Protein AF-A0A5K1IHF9-F1 (afdb_monomer)

Sequence (278 aa):
MRQLWRLRPGGRRRASHTSAGGPRDGQYAGLDFGHLVDLAAIDRELRGFLLPLTLDVENSAKTRLIERITEKPGEDGYSILSDYLAALNHGDRNRREGELRRLRNDAYLGPFVSRYPIGEMPAWVFLELSSFGAFADFYLFCANRWGDSGMRDEHYMLRRANSLRNAAAHSSAIVNGLGSPLGAPQLRYPASLAAALGEIGMSKRLRRSKMRNPRILQMAVLAYAYSRFVPREKAEGTPERLLALADRSKLHGDWYASNTVITSSHDFIARVFEAWLE

Solvent-accessible surface area (backbone atoms only — not comparable to full-atom values): 15888 Å² total; per-residue (Å²): 122,85,84,81,74,79,80,80,94,77,82,96,77,89,90,64,61,44,38,81,68,70,101,51,48,74,38,68,58,96,63,57,72,64,57,55,55,49,53,53,51,43,34,48,42,49,31,65,48,51,34,57,54,32,51,48,30,51,52,32,48,49,51,54,50,47,53,53,39,70,71,36,89,91,50,82,42,33,61,66,40,52,52,51,55,67,71,41,55,74,68,56,33,51,51,54,53,48,55,53,59,64,32,48,81,36,94,83,52,10,67,56,47,73,73,36,51,83,92,74,30,37,41,68,60,48,53,74,73,38,52,66,69,55,43,36,54,50,48,35,51,51,15,59,78,67,69,37,64,68,47,48,56,47,29,57,40,49,54,37,26,45,53,50,31,49,35,33,75,69,68,49,68,66,63,65,52,67,72,45,53,81,92,58,75,86,59,87,76,54,67,68,59,52,51,54,43,44,74,78,67,46,50,74,68,57,51,61,61,48,47,64,24,51,64,56,35,35,51,51,41,35,33,55,41,32,58,71,43,41,54,76,86,75,47,73,68,46,58,60,44,52,50,52,43,50,53,58,58,51,75,61,37,75,82,43,64,86,41,60,54,47,49,58,46,51,54,51,51,49,56,50,41,53,76,43,62,113

InterPro domains:
  IPR011664 Abortive infection system protein AbiD/AbiF-like [PF07751] (24-176)

Mean predicted aligned error: 7.65 Å

Structure (mmCIF, N/CA/C/O backbone):
data_AF-A0A5K1IHF9-F1
#
_entry.id   AF-A0A5K1IHF9-F1
#
loop_
_atom_site.group_PDB
_atom_site.id
_atom_site.type_symbol
_atom_site.label_atom_id
_atom_site.label_alt_id
_atom_site.label_comp_id
_atom_site.label_asym_id
_atom_site.label_entity_id
_atom_site.label_seq_id
_atom_site.pdbx_PDB_ins_code
_atom_site.Cartn_x
_atom_site.Cartn_y
_atom_site.Cartn_z
_atom_site.occupancy
_atom_site.B_iso_or_equiv
_atom_site.auth_seq_id
_atom_site.auth_comp_id
_atom_site.auth_asym_id
_atom_site.auth_atom_id
_atom_site.pdbx_PDB_model_num
ATOM 1 N N . MET A 1 1 ? 22.350 11.048 -3.473 1.00 26.80 1 MET A N 1
ATOM 2 C CA . MET A 1 1 ? 23.582 10.497 -4.094 1.00 26.80 1 MET A CA 1
ATOM 3 C C . MET A 1 1 ? 24.393 9.556 -3.199 1.00 26.80 1 MET A C 1
ATOM 5 O O . MET A 1 1 ? 24.819 8.539 -3.714 1.00 26.80 1 MET A O 1
ATOM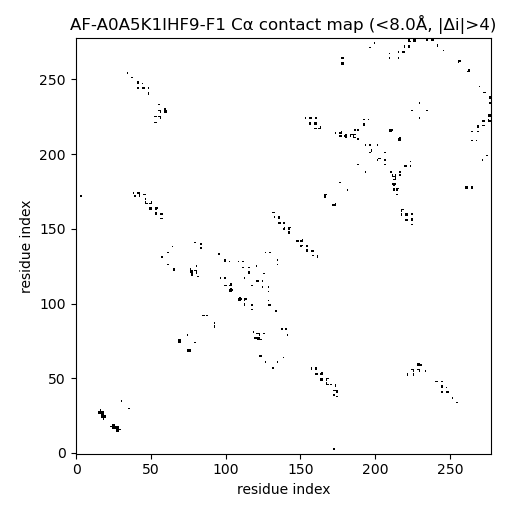 9 N N . ARG A 1 2 ? 24.614 9.806 -1.895 1.00 21.19 2 ARG A N 1
ATOM 10 C CA . ARG A 1 2 ? 25.537 8.984 -1.066 1.00 21.19 2 ARG A CA 1
ATOM 11 C C . ARG A 1 2 ? 25.091 7.543 -0.724 1.00 21.19 2 ARG A C 1
ATOM 13 O O . ARG A 1 2 ? 25.933 6.767 -0.288 1.00 21.19 2 ARG A O 1
ATOM 20 N N . GLN A 1 3 ? 23.829 7.155 -0.936 1.00 24.97 3 GLN A N 1
ATOM 21 C CA . GLN A 1 3 ? 23.355 5.786 -0.646 1.00 24.97 3 GLN A CA 1
ATOM 22 C C . GLN A 1 3 ? 23.517 4.781 -1.803 1.00 24.97 3 GLN A C 1
ATOM 24 O O . GLN A 1 3 ? 23.404 3.583 -1.574 1.00 24.97 3 GLN A O 1
ATOM 29 N N . LEU A 1 4 ? 23.858 5.232 -3.016 1.00 27.33 4 LEU A N 1
ATOM 30 C CA . LEU A 1 4 ? 24.088 4.350 -4.174 1.00 27.33 4 LEU A CA 1
ATOM 31 C C . LEU A 1 4 ? 25.491 3.707 -4.201 1.00 27.33 4 LEU A C 1
ATOM 33 O O . LEU A 1 4 ? 25.747 2.837 -5.023 1.00 27.33 4 LEU A O 1
ATOM 37 N N . TRP A 1 5 ? 26.395 4.087 -3.289 1.00 30.56 5 TRP A N 1
ATOM 38 C CA . TRP A 1 5 ? 27.841 3.842 -3.437 1.00 30.56 5 TRP A CA 1
ATOM 39 C C . TRP A 1 5 ? 28.471 2.918 -2.386 1.00 30.56 5 TRP A C 1
ATOM 41 O O . TRP A 1 5 ? 29.672 2.993 -2.136 1.00 30.56 5 TRP A O 1
ATOM 51 N N . ARG A 1 6 ? 27.701 2.034 -1.742 1.00 23.86 6 ARG A N 1
ATOM 52 C CA . ARG A 1 6 ? 28.264 1.020 -0.828 1.00 23.86 6 ARG A CA 1
ATOM 53 C C . ARG A 1 6 ? 27.868 -0.392 -1.236 1.00 23.86 6 ARG A C 1
ATOM 55 O O . ARG A 1 6 ? 27.057 -1.034 -0.581 1.00 23.86 6 ARG A O 1
ATOM 62 N N . LEU A 1 7 ? 28.512 -0.893 -2.282 1.00 30.20 7 LEU A N 1
ATOM 63 C CA . LEU A 1 7 ? 28.662 -2.329 -2.506 1.00 30.20 7 LEU A CA 1
ATOM 64 C C . LEU A 1 7 ? 30.156 -2.646 -2.375 1.00 30.20 7 LEU A C 1
ATOM 66 O O . LEU A 1 7 ? 30.940 -2.360 -3.275 1.00 30.20 7 LEU A O 1
ATOM 70 N N . ARG A 1 8 ? 30.569 -3.161 -1.208 1.00 25.44 8 ARG A N 1
ATOM 71 C CA . ARG A 1 8 ? 31.907 -3.748 -1.029 1.00 25.44 8 ARG A CA 1
ATOM 72 C C . ARG A 1 8 ? 31.916 -5.151 -1.651 1.00 25.44 8 ARG A C 1
ATOM 74 O O . ARG A 1 8 ? 30.949 -5.886 -1.445 1.00 25.44 8 ARG A O 1
ATOM 81 N N . PRO A 1 9 ? 32.987 -5.552 -2.354 1.00 29.53 9 PRO A N 1
ATOM 82 C CA . PRO A 1 9 ? 33.085 -6.879 -2.937 1.00 29.53 9 PRO A CA 1
ATOM 83 C C . PRO A 1 9 ? 33.448 -7.890 -1.844 1.00 29.53 9 PRO A C 1
ATOM 85 O O . PRO A 1 9 ? 34.502 -7.806 -1.219 1.00 29.53 9 PRO A O 1
ATOM 88 N N . GLY A 1 10 ? 32.563 -8.852 -1.607 1.00 26.64 10 GLY A N 1
ATOM 89 C CA . GLY A 1 10 ? 32.817 -9.989 -0.732 1.00 26.64 10 GLY A CA 1
ATOM 90 C C . GLY A 1 10 ? 32.055 -11.205 -1.237 1.00 26.64 10 GLY A C 1
ATOM 91 O O . GLY A 1 10 ? 30.832 -11.221 -1.201 1.00 26.64 10 GLY A O 1
ATOM 92 N N . GLY A 1 11 ? 32.790 -12.217 -1.699 1.00 26.62 11 GLY A N 1
ATOM 93 C CA . GLY A 1 11 ? 32.250 -13.549 -1.975 1.00 26.62 11 GLY A CA 1
ATOM 94 C C . GLY A 1 11 ? 31.879 -13.808 -3.435 1.00 26.62 11 GLY A C 1
ATOM 95 O O . GLY A 1 11 ? 30.874 -13.338 -3.951 1.00 26.62 11 GLY A O 1
ATOM 96 N N . ARG A 1 12 ? 32.711 -14.621 -4.090 1.00 33.91 12 ARG A N 1
ATOM 97 C CA . ARG A 1 12 ? 32.578 -15.132 -5.462 1.00 33.91 12 ARG A CA 1
ATOM 98 C C . ARG A 1 12 ? 31.172 -15.691 -5.752 1.00 33.91 12 ARG A C 1
ATOM 100 O O . ARG A 1 12 ? 30.822 -16.731 -5.203 1.00 33.91 12 ARG A O 1
ATOM 107 N N . ARG A 1 13 ? 30.450 -15.102 -6.716 1.00 32.28 13 ARG A N 1
ATOM 108 C CA . ARG A 1 13 ? 29.944 -15.749 -7.956 1.00 32.28 13 ARG A CA 1
ATOM 109 C C . ARG A 1 13 ? 29.091 -14.763 -8.778 1.00 32.28 13 ARG A C 1
ATOM 111 O O . ARG A 1 13 ? 28.300 -14.001 -8.242 1.00 32.28 13 ARG A O 1
ATOM 118 N N . ARG A 1 14 ? 29.348 -14.787 -10.091 1.00 39.66 14 ARG A N 1
ATOM 119 C CA . ARG A 1 14 ? 29.014 -13.818 -11.152 1.00 39.66 14 ARG A CA 1
ATOM 120 C C . ARG A 1 14 ? 27.528 -13.432 -11.243 1.00 39.66 14 ARG A C 1
ATOM 122 O O . ARG A 1 14 ? 26.693 -14.287 -11.515 1.00 39.66 14 ARG A O 1
ATOM 129 N N . ALA A 1 15 ? 27.254 -12.129 -11.150 1.00 32.41 15 ALA A N 1
ATOM 130 C CA . ALA A 1 15 ? 26.059 -11.466 -11.692 1.00 32.41 15 ALA A CA 1
ATOM 131 C C . ALA A 1 15 ? 26.376 -10.009 -12.104 1.00 32.41 15 ALA A C 1
ATOM 133 O O . ALA A 1 15 ? 25.635 -9.079 -11.818 1.00 32.41 15 ALA A O 1
ATOM 134 N N . SER A 1 16 ? 27.532 -9.822 -12.729 1.00 41.06 16 SER A N 1
ATOM 135 C CA . SER A 1 16 ? 27.919 -8.695 -13.580 1.00 41.06 16 SER A CA 1
ATOM 136 C C . SER A 1 16 ? 29.265 -9.095 -14.185 1.00 41.06 16 SER A C 1
ATOM 138 O O . SER A 1 16 ? 30.071 -9.751 -13.517 1.00 41.06 16 SER A O 1
ATOM 140 N N . HIS A 1 17 ? 29.503 -8.808 -15.463 1.00 45.34 17 HIS A N 1
ATOM 141 C CA . HIS A 1 17 ? 30.819 -9.026 -16.059 1.00 45.34 17 HIS A CA 1
ATOM 142 C C . HIS A 1 17 ? 31.779 -7.999 -15.452 1.00 45.34 17 HIS A C 1
ATOM 144 O O . HIS A 1 17 ? 31.955 -6.912 -15.981 1.00 45.34 17 HIS A O 1
ATOM 150 N N . THR A 1 18 ? 32.353 -8.289 -14.289 1.00 47.97 18 THR A N 1
ATOM 151 C CA . THR A 1 18 ? 33.532 -7.561 -13.824 1.00 47.97 18 THR A CA 1
ATOM 152 C C . THR A 1 18 ? 34.706 -8.000 -14.687 1.00 47.97 18 THR A C 1
ATOM 154 O O . THR A 1 18 ? 34.880 -9.207 -14.888 1.00 47.97 18 THR A O 1
ATOM 157 N N . SER A 1 19 ? 35.491 -7.057 -15.210 1.00 48.03 19 SER A N 1
ATOM 158 C CA . SER A 1 19 ? 36.737 -7.400 -15.910 1.00 48.03 19 SER A CA 1
ATOM 159 C C . SER A 1 19 ? 37.589 -8.271 -14.982 1.00 48.03 19 SER A C 1
ATOM 161 O O . SER A 1 19 ? 37.686 -7.957 -13.796 1.00 48.03 19 SER A O 1
ATOM 163 N N . ALA A 1 20 ? 38.125 -9.380 -15.498 1.00 40.19 20 ALA A N 1
ATOM 164 C CA . ALA A 1 20 ? 38.961 -10.306 -14.740 1.00 40.19 20 ALA A CA 1
ATOM 165 C C . ALA A 1 20 ? 40.415 -10.171 -15.205 1.00 40.19 20 ALA A C 1
ATOM 167 O O . ALA A 1 20 ? 40.729 -10.519 -16.343 1.00 40.19 20 ALA A O 1
ATOM 168 N N . GLY A 1 21 ? 41.279 -9.687 -14.313 1.00 54.28 21 GLY A N 1
ATOM 169 C CA . GLY A 1 21 ? 42.706 -9.471 -14.556 1.00 54.28 21 GLY A CA 1
ATOM 170 C C . GLY A 1 21 ? 43.048 -8.160 -15.281 1.00 54.28 21 GLY A C 1
ATOM 171 O O . GLY A 1 21 ? 42.288 -7.647 -16.102 1.00 54.28 21 GLY A O 1
ATOM 172 N N . GLY A 1 22 ? 44.229 -7.614 -14.967 1.00 59.59 22 GLY A N 1
ATOM 173 C CA . GLY A 1 22 ? 44.746 -6.351 -15.509 1.00 59.59 22 GLY A CA 1
ATOM 174 C C . GLY A 1 22 ? 44.334 -5.099 -14.709 1.00 59.59 22 GLY A C 1
ATOM 175 O O . GLY A 1 22 ? 43.694 -5.210 -13.666 1.00 59.59 22 GLY A O 1
ATOM 176 N N . PRO A 1 23 ? 44.665 -3.880 -15.183 1.00 53.47 23 PRO A N 1
ATOM 177 C CA . PRO A 1 23 ? 44.447 -2.625 -14.443 1.00 53.47 23 PRO A CA 1
ATOM 178 C C . PRO A 1 23 ? 42.974 -2.285 -14.151 1.00 53.47 23 PRO A C 1
ATOM 180 O O . PRO A 1 23 ? 42.688 -1.345 -13.412 1.00 53.47 23 PRO A O 1
ATOM 183 N N . ARG A 1 24 ? 42.033 -3.008 -14.771 1.00 53.31 24 ARG A N 1
ATOM 184 C CA . ARG A 1 24 ? 40.583 -2.814 -14.628 1.00 53.31 24 ARG A CA 1
ATOM 185 C C . ARG A 1 24 ? 39.893 -3.970 -13.898 1.00 53.31 24 ARG A C 1
ATOM 187 O O . ARG A 1 24 ? 38.667 -4.044 -13.925 1.00 53.31 24 ARG A O 1
ATOM 194 N N . ASP A 1 25 ? 40.656 -4.858 -13.257 1.00 48.50 25 ASP A N 1
ATOM 195 C CA . ASP A 1 25 ? 40.118 -5.979 -12.482 1.00 48.50 25 ASP A CA 1
ATOM 196 C C . ASP A 1 25 ? 39.109 -5.487 -11.427 1.00 48.50 25 ASP A C 1
ATOM 198 O O . ASP A 1 25 ? 39.365 -4.535 -10.689 1.00 48.50 25 ASP A O 1
ATOM 202 N N . GLY A 1 26 ? 37.915 -6.082 -11.407 1.00 56.72 26 GLY A N 1
ATOM 203 C CA . GLY A 1 26 ? 36.824 -5.679 -10.510 1.00 56.72 26 GLY A CA 1
ATOM 204 C C . GLY A 1 26 ? 35.972 -4.480 -10.962 1.00 56.72 26 GLY A C 1
ATOM 205 O O . GLY A 1 26 ? 34.992 -4.162 -10.286 1.00 56.72 26 GLY A O 1
ATOM 206 N N . GLN A 1 27 ? 36.268 -3.839 -12.099 1.00 57.69 27 GLN A N 1
ATOM 207 C CA . GLN A 1 27 ? 35.397 -2.809 -12.688 1.00 57.69 27 GLN A CA 1
ATOM 208 C C . GLN A 1 27 ? 34.242 -3.448 -13.470 1.00 57.69 27 GLN A C 1
ATOM 210 O O . GLN A 1 27 ? 34.442 -4.443 -14.171 1.00 57.69 27 GLN A O 1
ATOM 215 N N . TYR A 1 28 ? 33.040 -2.867 -13.379 1.00 56.91 28 TYR A N 1
ATOM 216 C CA . TYR A 1 28 ? 31.886 -3.275 -14.186 1.00 56.91 28 TYR A CA 1
ATOM 217 C C . TYR A 1 28 ? 32.187 -3.053 -15.678 1.00 56.91 28 TYR A C 1
ATOM 219 O O . TYR A 1 28 ? 32.438 -1.925 -16.095 1.00 56.91 28 TYR A O 1
ATOM 227 N N . ALA A 1 29 ? 32.173 -4.115 -16.485 1.00 53.16 29 ALA A N 1
ATOM 228 C CA . ALA A 1 29 ? 32.272 -4.010 -17.937 1.00 53.16 29 ALA A CA 1
ATOM 229 C C . ALA A 1 29 ? 30.895 -3.674 -18.534 1.00 53.16 29 ALA A C 1
ATOM 231 O O . ALA A 1 29 ? 29.891 -4.269 -18.141 1.00 53.16 29 ALA A O 1
ATOM 232 N N . GLY A 1 30 ? 30.854 -2.732 -19.481 1.00 60.00 30 GLY A N 1
ATOM 233 C CA . GLY A 1 30 ? 29.625 -2.351 -20.191 1.00 60.00 30 GLY A CA 1
ATOM 234 C C . GLY A 1 30 ? 28.650 -1.478 -19.394 1.00 60.00 30 GLY A C 1
ATOM 235 O O . GLY A 1 30 ? 27.492 -1.382 -19.774 1.00 60.00 30 GLY A O 1
ATOM 236 N N . LEU A 1 31 ? 29.095 -0.86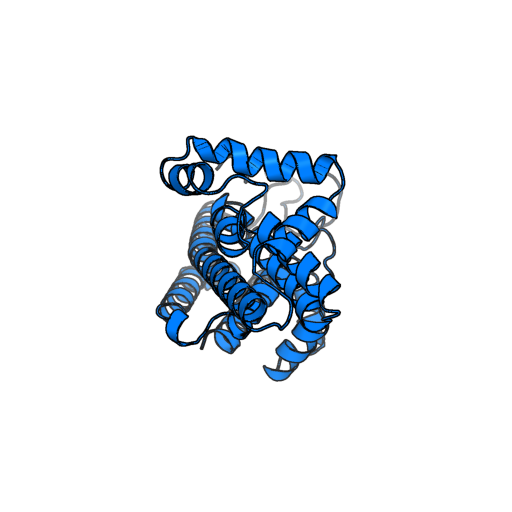2 -18.294 1.00 65.94 31 LEU A N 1
ATOM 237 C CA . LEU A 1 31 ? 28.301 0.092 -17.521 1.00 65.94 31 LEU A CA 1
ATOM 238 C C . LEU A 1 31 ? 29.053 1.423 -17.480 1.00 65.94 31 LEU A C 1
ATOM 240 O O . LEU A 1 31 ? 30.022 1.571 -16.736 1.00 65.94 31 LEU A O 1
ATOM 244 N N . ASP A 1 32 ? 28.651 2.363 -18.331 1.00 78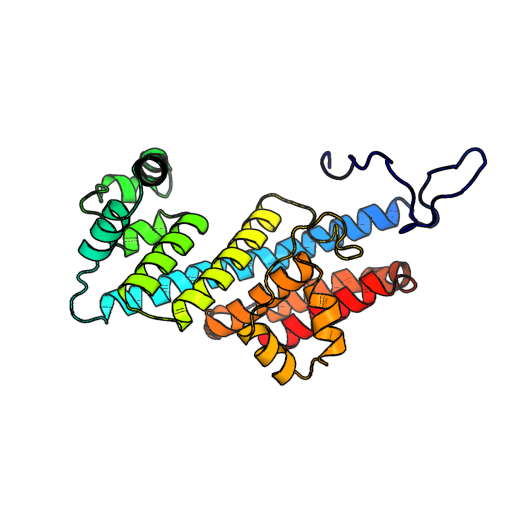.06 32 ASP A N 1
ATOM 245 C CA . ASP A 1 32 ? 29.202 3.716 -18.315 1.00 78.06 32 ASP A CA 1
ATOM 246 C C . ASP A 1 32 ? 28.422 4.628 -17.351 1.00 78.06 32 ASP A C 1
ATOM 248 O O . ASP A 1 32 ? 27.405 4.252 -16.759 1.00 78.06 32 ASP A O 1
ATOM 252 N N . PHE A 1 33 ? 28.922 5.847 -17.153 1.00 83.44 33 PHE A N 1
ATOM 253 C CA . PHE A 1 33 ? 28.254 6.839 -16.312 1.00 83.44 33 PHE A CA 1
ATOM 254 C C . PHE A 1 33 ? 26.852 7.204 -16.834 1.00 83.44 33 PHE A C 1
ATOM 256 O O . PHE A 1 33 ? 25.963 7.488 -16.031 1.00 83.44 33 PHE A O 1
ATOM 263 N N . GLY A 1 34 ? 26.634 7.133 -18.151 1.00 86.50 34 GLY A N 1
ATOM 264 C CA . GLY A 1 34 ? 25.338 7.366 -18.786 1.00 86.50 34 GLY A CA 1
ATOM 265 C C . GLY A 1 34 ? 24.272 6.395 -18.286 1.00 86.50 34 GLY A C 1
ATOM 266 O O . GLY A 1 34 ? 23.207 6.838 -17.863 1.00 86.50 34 GLY A O 1
ATOM 267 N N . HIS A 1 35 ? 24.586 5.100 -18.196 1.00 87.69 35 HIS A N 1
ATOM 268 C CA . HIS A 1 35 ? 23.664 4.087 -17.663 1.00 87.69 35 HIS A CA 1
ATOM 269 C C . HIS A 1 35 ? 23.230 4.385 -16.222 1.00 87.69 35 HIS A C 1
ATOM 271 O O . HIS A 1 35 ? 22.082 4.141 -15.853 1.00 87.69 35 HIS A O 1
ATOM 277 N N . LEU A 1 36 ? 24.139 4.900 -15.387 1.00 86.50 36 LEU A N 1
ATOM 278 C CA . LEU A 1 36 ? 23.827 5.257 -13.999 1.00 86.50 36 LEU A CA 1
ATOM 279 C C . LEU A 1 36 ? 22.918 6.485 -13.916 1.00 86.50 36 LEU A C 1
ATOM 281 O O . LEU A 1 36 ? 22.002 6.511 -13.093 1.00 86.50 36 LEU A O 1
ATOM 285 N N . VAL A 1 37 ? 23.176 7.494 -14.752 1.00 90.88 37 VAL A N 1
ATOM 286 C CA . VAL A 1 37 ? 22.343 8.700 -14.842 1.00 90.88 37 VAL A CA 1
ATOM 287 C C . VAL A 1 37 ? 20.944 8.344 -15.340 1.00 90.88 37 VAL A C 1
ATOM 289 O O . VAL A 1 37 ? 19.958 8.795 -14.755 1.00 90.88 37 VAL A O 1
ATOM 292 N N . ASP A 1 38 ? 20.851 7.490 -16.359 1.00 91.94 38 ASP A N 1
ATOM 293 C CA . ASP A 1 38 ? 19.576 7.055 -16.920 1.00 91.94 38 ASP A CA 1
ATOM 294 C C . ASP A 1 38 ? 18.750 6.239 -15.916 1.00 91.94 38 ASP A C 1
ATOM 296 O O . ASP A 1 38 ? 17.619 6.619 -15.609 1.00 91.94 38 ASP A O 1
ATOM 300 N N . LEU A 1 39 ? 19.341 5.217 -15.281 1.00 90.06 39 LEU A N 1
ATOM 301 C CA . LEU A 1 39 ? 18.662 4.429 -14.243 1.00 90.06 39 LEU A CA 1
ATOM 302 C C . LEU A 1 39 ? 18.191 5.291 -13.066 1.00 90.06 39 LEU A C 1
ATOM 304 O O . LEU A 1 39 ? 17.126 5.034 -12.507 1.00 90.06 39 LEU A O 1
ATOM 308 N N . ALA A 1 40 ? 18.960 6.312 -12.673 1.00 91.12 40 ALA A N 1
ATOM 309 C CA . ALA A 1 40 ? 18.558 7.231 -11.609 1.00 91.12 40 ALA A CA 1
ATOM 310 C C . ALA A 1 40 ? 17.355 8.101 -12.011 1.00 91.12 40 ALA A C 1
ATOM 312 O O . ALA A 1 40 ? 16.508 8.410 -11.169 1.00 91.12 40 ALA A O 1
ATOM 313 N N . ALA A 1 41 ? 17.269 8.490 -13.282 1.00 92.75 41 ALA A N 1
ATOM 314 C CA . ALA A 1 41 ? 16.131 9.226 -13.812 1.00 92.75 41 ALA A CA 1
ATOM 315 C C . ALA A 1 41 ? 14.894 8.324 -13.983 1.00 92.75 41 ALA A C 1
ATOM 317 O O . ALA A 1 41 ? 13.815 8.735 -13.565 1.00 92.75 41 ALA A O 1
ATOM 318 N N . ILE A 1 42 ? 15.044 7.085 -14.471 1.00 93.19 42 ILE A N 1
ATOM 319 C CA . ILE A 1 42 ? 13.962 6.081 -14.481 1.00 93.19 42 ILE A CA 1
ATOM 320 C C . ILE A 1 42 ? 13.454 5.827 -13.056 1.00 93.19 42 ILE A C 1
ATOM 322 O O . ILE A 1 42 ? 12.250 5.830 -12.823 1.00 93.19 42 ILE A O 1
ATOM 326 N N . ASP A 1 43 ? 14.348 5.657 -12.077 1.00 93.12 43 ASP A N 1
ATOM 327 C CA . ASP A 1 43 ? 13.963 5.457 -10.675 1.00 93.12 43 ASP A CA 1
ATOM 328 C C . ASP A 1 43 ? 13.184 6.647 -10.106 1.00 93.12 43 ASP A C 1
ATOM 330 O O . ASP A 1 43 ? 12.227 6.466 -9.352 1.00 93.12 43 ASP A O 1
ATOM 334 N N . ARG A 1 44 ? 13.564 7.874 -10.477 1.00 93.81 44 ARG A N 1
ATOM 335 C CA . ARG A 1 44 ? 12.831 9.078 -10.080 1.00 93.81 44 ARG A CA 1
ATOM 336 C C . ARG A 1 44 ? 11.417 9.087 -10.655 1.00 93.81 44 ARG A C 1
ATOM 338 O O . ARG A 1 44 ? 10.489 9.317 -9.884 1.00 93.81 44 ARG A O 1
ATOM 345 N N . GLU A 1 45 ? 11.256 8.816 -11.950 1.00 94.81 45 GLU A N 1
ATOM 346 C CA . GLU A 1 45 ? 9.925 8.753 -12.569 1.00 94.81 45 GLU A CA 1
ATOM 347 C C . GLU A 1 45 ? 9.096 7.601 -11.989 1.00 94.81 45 GLU A C 1
ATOM 349 O O . GLU A 1 45 ? 7.931 7.791 -11.653 1.00 94.81 45 GLU A O 1
ATOM 354 N N . LEU A 1 46 ? 9.707 6.438 -11.736 1.00 94.88 46 LEU A N 1
ATOM 355 C CA . LEU A 1 46 ? 9.037 5.314 -11.083 1.00 94.88 46 LEU A CA 1
ATOM 356 C C . LEU A 1 46 ? 8.538 5.693 -9.682 1.00 94.88 46 LEU A C 1
ATOM 358 O O . LEU A 1 46 ? 7.417 5.359 -9.315 1.00 94.88 46 LEU A O 1
ATOM 362 N N . ARG A 1 47 ? 9.334 6.415 -8.885 1.00 95.12 47 ARG A N 1
ATOM 363 C CA . ARG A 1 47 ? 8.888 6.916 -7.573 1.00 95.12 47 ARG A CA 1
ATOM 364 C C . ARG A 1 47 ? 7.768 7.946 -7.701 1.00 95.12 47 ARG A C 1
ATOM 366 O O . ARG A 1 47 ? 6.839 7.902 -6.898 1.00 95.12 47 ARG A O 1
ATOM 373 N N . GLY A 1 48 ? 7.850 8.833 -8.692 1.00 93.81 48 GLY A N 1
ATOM 374 C CA . GLY A 1 48 ? 6.806 9.810 -9.012 1.00 93.81 48 GLY A CA 1
ATOM 375 C C . GLY A 1 48 ? 5.489 9.159 -9.436 1.00 93.81 48 GLY A C 1
ATOM 376 O O . GLY A 1 48 ? 4.428 9.650 -9.071 1.00 93.81 48 GLY A O 1
ATOM 377 N N . PHE A 1 49 ? 5.560 8.016 -10.118 1.00 95.44 49 PHE A N 1
ATOM 378 C CA . PHE A 1 49 ? 4.407 7.197 -10.474 1.00 95.44 49 PHE A CA 1
ATOM 379 C C . PHE A 1 49 ? 3.847 6.420 -9.274 1.00 95.44 49 PHE A C 1
ATOM 381 O O . PHE A 1 49 ? 2.654 6.465 -9.013 1.00 95.44 49 PHE A O 1
ATOM 388 N N . LEU A 1 50 ? 4.688 5.731 -8.498 1.00 96.31 50 LEU A N 1
ATOM 389 C CA . LEU A 1 50 ? 4.219 4.856 -7.416 1.00 96.31 50 LEU A CA 1
ATOM 390 C C . LEU A 1 50 ? 3.682 5.622 -6.199 1.00 96.31 50 LEU A C 1
ATOM 392 O O . LEU A 1 50 ? 2.763 5.141 -5.538 1.00 96.31 50 LEU A O 1
ATOM 396 N N . LEU A 1 51 ? 4.264 6.777 -5.857 1.00 96.31 51 LEU A N 1
ATOM 397 C CA . LEU A 1 51 ? 3.910 7.492 -4.628 1.00 96.31 51 LEU A CA 1
ATOM 398 C C . LEU A 1 51 ? 2.432 7.934 -4.603 1.00 96.31 51 LEU A C 1
ATOM 400 O O . LEU A 1 51 ? 1.761 7.579 -3.633 1.00 96.31 51 LEU A O 1
ATOM 404 N N . PRO A 1 52 ? 1.884 8.621 -5.623 1.00 95.38 52 PRO A N 1
ATOM 405 C CA . PRO A 1 52 ? 0.469 8.990 -5.640 1.00 95.38 52 PRO A CA 1
ATOM 406 C C . PRO A 1 52 ? -0.470 7.787 -5.502 1.00 95.38 52 PRO A C 1
ATOM 408 O O . PRO A 1 52 ? -1.348 7.807 -4.650 1.00 95.38 52 PRO A O 1
ATOM 411 N N . LEU A 1 53 ? -0.199 6.687 -6.213 1.00 96.50 53 LEU A N 1
ATOM 412 C CA . LEU A 1 53 ? -1.009 5.463 -6.145 1.00 96.50 53 LEU A CA 1
ATOM 413 C C . LEU A 1 53 ? -1.075 4.898 -4.721 1.00 96.50 53 LEU A C 1
ATOM 415 O O . LEU A 1 53 ? -2.110 4.397 -4.285 1.00 96.50 53 LEU A O 1
ATOM 419 N N . THR A 1 54 ? 0.028 4.975 -3.968 1.00 97.50 54 THR A N 1
ATOM 420 C CA . THR A 1 54 ? 0.021 4.540 -2.564 1.00 97.50 54 THR A CA 1
ATOM 421 C C . THR A 1 54 ? -0.824 5.441 -1.666 1.00 97.50 54 THR A C 1
ATOM 423 O O . THR A 1 54 ? -1.428 4.927 -0.727 1.00 97.50 54 THR A O 1
ATOM 426 N N . LEU A 1 55 ? -0.882 6.746 -1.952 1.00 96.31 55 LEU A N 1
ATOM 427 C CA . LEU A 1 55 ? -1.716 7.703 -1.220 1.00 96.31 55 LEU A CA 1
ATOM 428 C C . LEU A 1 55 ? -3.198 7.486 -1.542 1.00 96.31 55 LEU A C 1
ATOM 430 O O . LEU A 1 55 ? -4.020 7.484 -0.631 1.00 96.31 55 LEU A O 1
ATOM 434 N N . ASP A 1 56 ? -3.534 7.217 -2.804 1.00 96.69 56 ASP A N 1
ATOM 435 C CA . ASP A 1 56 ? -4.909 6.933 -3.227 1.00 96.69 56 ASP A CA 1
ATOM 436 C C . ASP A 1 56 ? -5.445 5.657 -2.568 1.00 96.69 56 ASP A C 1
ATOM 438 O O . ASP A 1 56 ? -6.575 5.637 -2.069 1.00 96.69 56 ASP A O 1
ATOM 442 N N . VAL A 1 57 ? -4.615 4.608 -2.502 1.00 97.94 57 VAL A N 1
ATOM 443 C CA . VAL A 1 57 ? -4.937 3.367 -1.781 1.00 97.94 57 VAL A CA 1
ATOM 444 C C . VAL A 1 57 ? -5.109 3.626 -0.286 1.00 97.94 57 VAL A C 1
ATOM 446 O O . VAL A 1 57 ? -6.075 3.136 0.292 1.00 97.94 57 VAL A O 1
ATOM 449 N N . GLU A 1 58 ? -4.207 4.383 0.351 1.00 98.25 58 GLU A N 1
ATOM 450 C CA . GLU A 1 58 ? -4.324 4.730 1.774 1.00 98.25 58 GLU A CA 1
ATOM 451 C C . GLU A 1 58 ? -5.637 5.468 2.056 1.00 98.25 58 GLU A C 1
ATOM 453 O O . GLU A 1 58 ? -6.414 5.042 2.911 1.00 98.25 58 GLU A O 1
ATOM 458 N N . ASN A 1 59 ? -5.902 6.538 1.308 1.00 96.88 59 ASN A N 1
ATOM 459 C CA . ASN A 1 59 ? -7.068 7.389 1.503 1.00 96.88 59 ASN A CA 1
ATOM 460 C C . ASN A 1 59 ? -8.366 6.619 1.257 1.00 96.88 59 ASN A C 1
ATOM 462 O O . ASN A 1 59 ? -9.276 6.670 2.079 1.00 96.88 59 ASN A O 1
ATOM 466 N N . SER A 1 60 ? -8.441 5.849 0.170 1.00 97.38 60 SER A N 1
ATOM 467 C CA . SER A 1 60 ? -9.648 5.079 -0.144 1.00 97.38 60 SER A CA 1
ATOM 468 C C . SER A 1 60 ? -9.881 3.947 0.859 1.00 97.38 60 SER A C 1
ATOM 470 O O . SER A 1 60 ? -11.020 3.686 1.242 1.00 97.38 60 SER A O 1
ATOM 472 N N . ALA A 1 61 ? -8.817 3.317 1.369 1.00 98.19 61 ALA A N 1
ATOM 473 C CA . ALA A 1 61 ? -8.935 2.322 2.430 1.00 98.19 61 ALA A CA 1
ATOM 474 C C . ALA A 1 61 ? -9.368 2.937 3.774 1.00 98.19 61 ALA A C 1
ATOM 476 O O . ALA A 1 61 ? -10.133 2.301 4.502 1.00 98.19 61 ALA A O 1
ATOM 477 N N . LYS A 1 62 ? -8.932 4.165 4.102 1.00 98.50 62 LYS A N 1
ATOM 478 C CA . LYS A 1 62 ? -9.429 4.914 5.270 1.00 98.50 62 LYS A CA 1
ATOM 479 C C . LYS A 1 62 ? -10.913 5.245 5.123 1.00 98.50 62 LYS A C 1
ATOM 481 O O . LYS A 1 62 ? -11.672 4.944 6.038 1.00 98.50 62 LYS A O 1
ATOM 486 N N . THR A 1 63 ? -11.336 5.784 3.974 1.00 97.50 63 THR A N 1
ATOM 487 C CA . THR A 1 63 ? -12.752 6.082 3.692 1.00 97.50 63 THR A CA 1
ATOM 488 C C . THR A 1 63 ? -13.617 4.834 3.844 1.00 97.50 63 THR A C 1
ATOM 490 O O . THR A 1 63 ? -14.557 4.841 4.632 1.00 97.50 63 THR A O 1
ATOM 493 N N . ARG A 1 64 ? -13.230 3.727 3.198 1.00 97.44 64 ARG A N 1
ATOM 494 C CA . ARG A 1 64 ? -13.948 2.449 3.291 1.00 97.44 64 ARG A CA 1
ATOM 495 C C . ARG A 1 64 ? -14.018 1.910 4.722 1.00 97.44 64 ARG A C 1
ATOM 497 O O . ARG A 1 64 ? -15.013 1.298 5.101 1.00 97.44 64 ARG A O 1
ATOM 504 N N . LEU A 1 65 ? -12.969 2.101 5.530 1.00 98.31 65 LEU A N 1
ATOM 505 C CA . LEU A 1 65 ? -13.002 1.704 6.939 1.00 98.31 65 LEU A CA 1
ATOM 506 C C . LEU A 1 65 ? -13.981 2.572 7.741 1.00 98.31 65 LEU A C 1
ATOM 508 O O . LEU A 1 65 ? -14.712 2.022 8.556 1.00 98.31 65 LEU A O 1
ATOM 512 N N . ILE A 1 66 ? -14.016 3.889 7.508 1.00 98.00 66 ILE A N 1
ATOM 513 C CA . ILE A 1 66 ? -14.962 4.804 8.169 1.00 98.00 66 ILE A CA 1
ATOM 514 C C . ILE A 1 66 ? -16.399 4.421 7.827 1.00 98.00 66 ILE A C 1
ATOM 516 O O . ILE A 1 66 ? -17.179 4.199 8.746 1.00 98.00 66 ILE A O 1
ATOM 520 N N . GLU A 1 67 ? -16.723 4.277 6.539 1.00 97.12 67 GLU A N 1
ATOM 521 C CA . GLU A 1 67 ? -18.050 3.846 6.071 1.00 97.12 67 GLU A CA 1
ATOM 522 C C . GLU A 1 67 ? -18.486 2.575 6.796 1.00 97.12 67 GLU A C 1
ATOM 524 O O . GLU A 1 67 ? -19.552 2.509 7.404 1.00 97.12 67 GLU A O 1
ATOM 529 N N . ARG A 1 68 ? -17.588 1.591 6.845 1.00 97.06 68 ARG A N 1
ATOM 530 C CA . ARG A 1 68 ? -17.865 0.314 7.485 1.00 97.06 68 ARG A CA 1
ATOM 531 C C . ARG A 1 68 ? -18.014 0.410 9.005 1.00 97.06 68 ARG A C 1
ATOM 533 O O . ARG A 1 68 ? -18.787 -0.357 9.565 1.00 97.06 68 ARG A O 1
ATOM 540 N N . ILE A 1 69 ? -17.288 1.302 9.682 1.00 97.56 69 ILE A N 1
ATOM 541 C CA . ILE A 1 69 ? -17.503 1.582 11.112 1.00 97.56 69 ILE A CA 1
ATOM 542 C C . ILE A 1 69 ? -18.890 2.205 11.306 1.00 97.56 69 ILE A C 1
ATOM 544 O O . ILE A 1 69 ? -19.613 1.785 12.200 1.00 97.56 69 ILE A O 1
ATOM 548 N N . THR A 1 70 ? -19.274 3.165 10.463 1.00 95.69 70 THR A N 1
ATOM 549 C CA . THR A 1 70 ? -20.550 3.886 10.562 1.00 95.69 70 THR A CA 1
ATOM 550 C C . THR A 1 70 ? -21.763 3.002 10.270 1.00 95.69 70 THR A C 1
ATOM 552 O O . THR A 1 70 ? -22.795 3.143 10.919 1.00 95.69 70 THR A O 1
ATOM 555 N N . GLU A 1 71 ? -21.660 2.084 9.312 1.00 94.94 71 GLU A N 1
ATOM 556 C CA . GLU A 1 71 ? -22.770 1.211 8.910 1.00 94.94 71 GLU A CA 1
ATOM 557 C C . GLU A 1 71 ? -22.978 0.017 9.845 1.00 94.94 71 GLU A C 1
ATOM 559 O O . GLU A 1 71 ? -24.025 -0.636 9.801 1.00 94.94 71 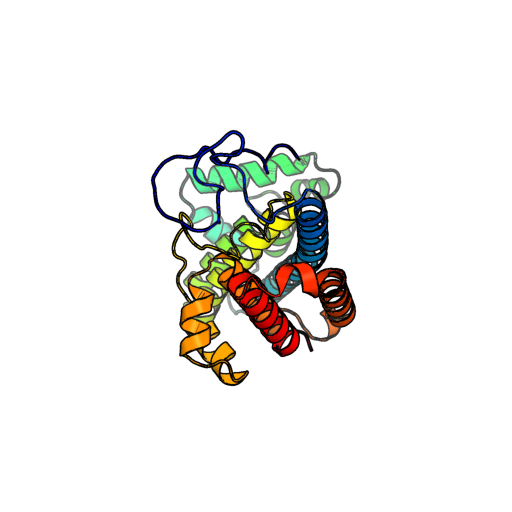GLU A O 1
ATOM 564 N N . LYS A 1 72 ? -21.984 -0.326 10.671 1.00 93.69 72 LYS A N 1
ATOM 565 C CA . LYS A 1 72 ? -22.019 -1.567 11.440 1.00 93.69 72 LYS A CA 1
ATOM 566 C C . LYS A 1 72 ? -22.836 -1.402 12.722 1.00 93.69 72 LYS A C 1
ATOM 568 O O . LYS A 1 72 ? -22.457 -0.612 13.586 1.00 93.69 72 LYS A O 1
ATOM 573 N N . PRO A 1 73 ? -23.906 -2.199 12.916 1.00 91.56 73 PRO A N 1
ATOM 574 C CA . PRO A 1 73 ? -24.683 -2.134 14.144 1.00 91.56 73 PRO A CA 1
ATOM 575 C C . PRO A 1 73 ? -23.806 -2.422 15.365 1.00 91.56 73 PRO A C 1
ATOM 577 O O . PRO A 1 73 ? -23.101 -3.433 15.403 1.00 91.56 73 PRO A O 1
ATOM 580 N N . GLY A 1 74 ? -23.873 -1.539 16.361 1.00 90.06 74 GLY A N 1
ATOM 581 C CA . GLY A 1 74 ? -23.129 -1.662 17.615 1.00 90.06 74 GLY A CA 1
ATOM 582 C C . GLY A 1 74 ? -21.760 -0.979 17.634 1.00 90.06 74 GLY A C 1
ATOM 583 O O . GLY A 1 74 ? -21.122 -0.994 18.682 1.00 90.06 74 GLY A O 1
ATOM 584 N N . GLU A 1 75 ? -21.316 -0.365 16.536 1.00 95.50 75 GLU A N 1
ATOM 585 C CA . GLU A 1 75 ? -20.165 0.541 16.561 1.00 95.50 75 GLU A CA 1
ATOM 586 C C . GLU A 1 75 ? -20.659 1.997 16.645 1.00 95.50 75 GLU A C 1
ATOM 588 O O . GLU A 1 75 ? -21.534 2.417 15.894 1.00 95.50 75 GLU A O 1
ATOM 593 N N . ASP A 1 76 ? -20.099 2.777 17.570 1.00 93.88 76 ASP A N 1
ATOM 594 C CA . ASP A 1 76 ? -20.393 4.209 17.761 1.00 93.88 76 ASP A CA 1
ATOM 595 C C . ASP A 1 76 ? -19.315 5.122 17.138 1.00 93.88 76 ASP A C 1
ATOM 597 O O . ASP A 1 76 ? -19.434 6.345 17.143 1.00 93.88 76 ASP A O 1
ATOM 601 N N . GLY A 1 77 ? -18.235 4.526 16.622 1.00 93.88 77 GLY A N 1
ATOM 602 C CA . GLY A 1 77 ? -17.061 5.219 16.094 1.00 93.88 77 GLY A CA 1
ATOM 603 C C . GLY A 1 77 ? -16.052 5.709 17.138 1.00 93.88 77 GLY A C 1
ATOM 604 O O . GLY A 1 77 ? -14.973 6.152 16.750 1.00 93.88 77 GLY A O 1
ATOM 605 N N . TYR A 1 78 ? -16.336 5.579 18.433 1.00 96.38 78 TYR A N 1
ATOM 606 C CA . TYR A 1 78 ? -15.459 5.975 19.542 1.00 96.38 78 TYR A CA 1
ATOM 607 C C . TYR A 1 78 ? -14.927 4.751 20.292 1.00 96.38 78 TYR A C 1
ATOM 609 O O . TYR A 1 78 ? -13.715 4.565 20.425 1.00 96.38 78 TYR A O 1
ATOM 617 N N . SER A 1 79 ? -15.829 3.867 20.713 1.00 95.94 79 SER A N 1
ATOM 618 C CA . SER A 1 79 ? -15.535 2.653 21.469 1.00 95.94 79 SER A CA 1
ATOM 619 C C . SER A 1 79 ? -14.560 1.741 20.726 1.00 95.94 79 SER A C 1
ATOM 621 O O . SER A 1 79 ? -13.624 1.228 21.332 1.00 95.94 79 SER A O 1
ATOM 623 N N . ILE A 1 80 ? -14.672 1.625 19.397 1.00 96.81 80 ILE A N 1
ATOM 624 C CA . ILE A 1 80 ? -13.742 0.817 18.593 1.00 96.81 80 ILE A CA 1
ATOM 625 C C . ILE A 1 80 ? -12.287 1.311 18.669 1.00 96.81 80 ILE A C 1
ATOM 627 O O . ILE A 1 80 ? -11.360 0.498 18.656 1.00 96.81 80 ILE A O 1
ATOM 631 N N . LEU A 1 81 ? -12.064 2.628 18.776 1.00 96.94 81 LEU A N 1
ATOM 632 C CA . LEU A 1 81 ? -10.718 3.176 18.943 1.00 96.94 81 LEU A CA 1
ATOM 633 C C . LEU A 1 81 ? -10.205 2.929 20.364 1.00 96.94 81 LEU A C 1
ATOM 635 O O . LEU A 1 81 ? -9.048 2.543 20.537 1.00 96.94 81 LEU A O 1
ATOM 639 N N . SER A 1 82 ? -11.061 3.124 21.369 1.00 95.56 82 SER A N 1
ATOM 640 C CA . SER A 1 82 ? -10.725 2.834 22.766 1.00 95.56 82 SER A CA 1
ATOM 641 C C . SER A 1 82 ? -10.324 1.365 22.947 1.00 95.56 82 SER A C 1
ATOM 643 O O . SER A 1 82 ? -9.250 1.077 23.483 1.00 95.56 82 SER A O 1
ATOM 645 N N . ASP A 1 83 ? -11.112 0.441 22.390 1.00 96.81 83 ASP A N 1
ATOM 646 C CA . ASP A 1 83 ? -10.841 -0.997 22.399 1.00 96.81 83 ASP A CA 1
ATOM 647 C C . ASP A 1 83 ? -9.518 -1.330 21.700 1.00 96.81 83 ASP A C 1
ATOM 649 O O . ASP A 1 83 ? -8.732 -2.136 22.202 1.00 96.81 83 ASP A O 1
ATOM 653 N N . TYR A 1 84 ? -9.232 -0.686 20.563 1.00 97.44 84 TYR A N 1
ATOM 654 C CA . TYR A 1 84 ? -7.953 -0.844 19.873 1.00 97.44 84 TYR A CA 1
ATOM 655 C C . TYR A 1 84 ? -6.779 -0.432 20.763 1.00 97.44 84 TYR A C 1
ATOM 657 O O . TYR A 1 84 ? -5.832 -1.202 20.922 1.00 97.44 84 TYR A O 1
ATOM 665 N N . LEU A 1 85 ? -6.834 0.757 21.369 1.00 96.06 85 LEU A N 1
ATOM 666 C CA . LEU A 1 85 ? -5.767 1.250 22.241 1.00 96.06 85 LEU A CA 1
ATOM 667 C C . LEU A 1 85 ? -5.597 0.380 23.493 1.00 96.06 85 LEU A C 1
ATOM 669 O O . LEU A 1 85 ? -4.469 0.195 23.953 1.00 96.06 85 LEU A O 1
ATOM 673 N N . ALA A 1 86 ? -6.690 -0.171 24.025 1.00 95.62 86 ALA A N 1
ATOM 674 C CA . ALA A 1 86 ? -6.672 -1.095 25.155 1.00 95.62 86 ALA A CA 1
ATOM 675 C C . ALA A 1 86 ? -6.085 -2.470 24.793 1.00 95.62 86 ALA A C 1
ATOM 677 O O . ALA A 1 86 ? -5.438 -3.095 25.632 1.00 95.62 86 ALA A O 1
ATOM 678 N N . ALA A 1 87 ? -6.268 -2.925 23.550 1.00 96.62 87 ALA A N 1
ATOM 679 C CA . ALA A 1 87 ? -5.729 -4.192 23.059 1.00 96.62 87 ALA A CA 1
ATOM 680 C C . ALA A 1 87 ? -4.217 -4.149 22.762 1.00 96.62 87 ALA A C 1
ATOM 682 O O . ALA A 1 87 ? -3.580 -5.199 22.637 1.00 96.62 87 ALA A O 1
ATOM 683 N N . LEU A 1 88 ? -3.622 -2.959 22.632 1.00 96.06 88 LEU A N 1
ATOM 684 C CA . LEU A 1 88 ? -2.180 -2.812 22.441 1.00 96.06 88 LEU A CA 1
ATOM 685 C C . LEU A 1 88 ? -1.410 -3.155 23.721 1.00 96.06 88 LEU A C 1
ATOM 687 O O . LEU A 1 88 ? -1.804 -2.799 24.831 1.00 96.06 88 LEU A O 1
ATOM 691 N N . ASN A 1 89 ? -0.231 -3.765 23.565 1.00 95.88 89 ASN A N 1
ATOM 692 C CA . ASN A 1 89 ? 0.708 -3.863 24.681 1.00 95.88 89 ASN A CA 1
ATOM 693 C C . ASN A 1 89 ? 1.169 -2.457 25.118 1.00 95.88 89 ASN A C 1
ATOM 695 O O . ASN A 1 89 ? 1.127 -1.497 24.345 1.00 95.88 89 ASN A O 1
ATOM 699 N N . HIS A 1 90 ? 1.665 -2.343 26.351 1.00 95.00 90 HIS A N 1
ATOM 700 C CA . HIS A 1 90 ? 2.064 -1.062 26.941 1.00 95.00 90 HIS A CA 1
ATOM 701 C C . HIS A 1 90 ? 3.072 -0.270 26.083 1.00 95.00 90 HIS A C 1
ATOM 703 O O . HIS A 1 90 ? 2.970 0.951 25.967 1.00 95.00 90 HIS A O 1
ATOM 709 N N . GLY A 1 91 ? 4.034 -0.949 25.447 1.00 95.88 91 GLY A N 1
ATOM 710 C CA . GLY A 1 91 ? 5.037 -0.305 24.596 1.00 95.88 91 GLY A CA 1
ATOM 711 C C . GLY A 1 91 ? 4.435 0.280 23.319 1.00 95.88 91 GLY A C 1
ATOM 712 O O . GLY A 1 91 ? 4.685 1.440 22.987 1.00 95.88 91 GLY A O 1
ATOM 713 N N . ASP A 1 92 ? 3.604 -0.497 22.628 1.00 94.06 92 ASP A N 1
ATOM 714 C CA . ASP A 1 92 ? 2.919 -0.047 21.421 1.00 94.06 92 ASP A CA 1
ATOM 715 C C . ASP A 1 92 ? 1.913 1.055 21.717 1.00 94.06 92 ASP A C 1
ATOM 717 O O . ASP A 1 92 ? 1.896 2.053 20.998 1.00 94.06 92 ASP A O 1
ATOM 721 N N . ARG A 1 93 ? 1.150 0.942 22.807 1.00 95.31 93 ARG A N 1
ATOM 722 C CA . ARG A 1 93 ? 0.242 2.003 23.246 1.00 95.31 93 ARG A CA 1
ATOM 723 C C . ARG A 1 93 ? 0.997 3.308 23.493 1.00 95.31 93 ARG A C 1
ATOM 725 O O . ARG A 1 93 ? 0.663 4.323 22.889 1.00 95.31 93 ARG A O 1
ATOM 732 N N . ASN A 1 94 ? 2.078 3.279 24.274 1.00 95.62 94 ASN A N 1
ATOM 733 C CA . ASN A 1 94 ? 2.890 4.472 24.533 1.00 95.62 94 ASN A CA 1
ATOM 734 C C . ASN A 1 94 ? 3.481 5.074 23.258 1.00 95.62 94 ASN A C 1
ATOM 736 O O . ASN A 1 94 ? 3.531 6.296 23.114 1.00 95.62 94 ASN A O 1
ATOM 740 N N . ARG A 1 95 ? 3.905 4.231 22.313 1.00 94.56 95 ARG A N 1
ATOM 741 C CA . ARG A 1 95 ? 4.394 4.674 21.007 1.00 94.56 95 ARG A CA 1
ATOM 742 C C . ARG A 1 95 ? 3.288 5.357 20.201 1.00 94.56 95 ARG A C 1
ATOM 744 O O . ARG A 1 95 ? 3.515 6.453 19.697 1.00 94.56 95 ARG A O 1
ATOM 751 N N . ARG A 1 96 ? 2.096 4.755 20.113 1.00 94.56 96 ARG A N 1
ATOM 752 C CA . ARG A 1 96 ? 0.933 5.322 19.408 1.00 94.56 96 ARG A CA 1
ATOM 753 C C . ARG A 1 96 ? 0.506 6.655 20.017 1.00 94.56 96 ARG A C 1
ATOM 755 O O . ARG A 1 96 ? 0.403 7.647 19.303 1.00 94.56 96 ARG A O 1
ATOM 762 N N . GLU A 1 97 ? 0.326 6.704 21.331 1.00 94.56 97 GLU A N 1
ATOM 763 C CA . GLU A 1 97 ? -0.065 7.930 22.025 1.00 94.56 97 GLU A CA 1
ATOM 764 C C . GLU A 1 97 ? 1.031 9.004 21.949 1.00 94.56 97 GLU A C 1
ATOM 766 O O . GLU A 1 97 ? 0.742 10.189 21.803 1.00 94.56 97 GLU A O 1
ATOM 771 N N . GLY A 1 98 ? 2.305 8.607 22.014 1.00 94.19 98 GLY A N 1
ATOM 772 C CA . GLY A 1 98 ? 3.445 9.503 21.839 1.00 94.19 98 GLY A CA 1
ATOM 773 C C . GLY A 1 98 ? 3.508 10.125 20.443 1.00 94.19 98 GLY A C 1
ATOM 774 O O . GLY A 1 98 ? 3.808 11.311 20.325 1.00 94.19 98 GLY A O 1
ATOM 775 N N . GLU A 1 99 ? 3.193 9.361 19.394 1.00 93.69 99 GLU A N 1
ATOM 776 C CA . GLU A 1 99 ? 3.068 9.884 18.028 1.00 93.69 99 GLU A CA 1
ATOM 777 C C . GLU A 1 99 ? 1.956 10.937 17.934 1.00 93.69 99 GLU A C 1
ATOM 779 O O . GLU A 1 99 ? 2.219 12.029 17.438 1.00 93.69 99 GLU A O 1
ATOM 784 N N . LEU A 1 100 ? 0.773 10.677 18.503 1.00 93.69 100 LEU A N 1
ATOM 785 C CA . LEU A 1 100 ? -0.329 11.650 18.535 1.00 93.69 100 LEU A CA 1
ATOM 786 C C . LEU A 1 100 ? 0.037 12.918 19.323 1.00 93.69 100 LEU A C 1
ATOM 788 O O . LEU A 1 100 ? -0.199 14.031 18.865 1.00 93.69 100 LEU A O 1
ATOM 792 N N . ARG A 1 101 ? 0.680 12.777 20.490 1.00 92.75 101 ARG A N 1
ATOM 793 C CA . ARG A 1 101 ? 1.101 13.926 21.315 1.00 92.75 101 ARG A CA 1
ATOM 794 C C . ARG A 1 101 ? 2.105 14.830 20.597 1.00 92.75 101 ARG A C 1
ATOM 796 O O . ARG A 1 101 ? 2.069 16.043 20.792 1.00 92.75 101 ARG A O 1
ATOM 803 N N . ARG A 1 102 ? 2.993 14.268 19.767 1.00 93.12 102 ARG A N 1
ATOM 804 C CA . ARG A 1 102 ? 3.971 15.046 18.981 1.00 93.12 102 ARG A CA 1
ATOM 805 C C . ARG A 1 102 ? 3.308 15.939 17.934 1.00 93.12 102 ARG A C 1
ATOM 807 O O . ARG A 1 102 ? 3.865 16.983 17.616 1.00 93.12 102 ARG A O 1
ATOM 814 N N . LEU A 1 103 ? 2.121 15.567 17.457 1.00 93.31 103 LEU A N 1
ATOM 815 C CA . LEU A 1 103 ? 1.359 16.350 16.485 1.00 93.31 103 LEU A CA 1
ATOM 816 C C . LEU A 1 103 ? 0.716 17.606 17.086 1.00 93.31 103 LEU A C 1
ATOM 818 O O . LEU A 1 103 ? 0.259 18.456 16.336 1.00 93.31 103 LEU A O 1
ATOM 822 N N . ARG A 1 104 ? 0.702 17.781 18.415 1.00 90.44 104 ARG A N 1
ATOM 823 C CA . ARG A 1 104 ? 0.071 18.947 19.063 1.00 90.44 104 ARG A CA 1
ATOM 824 C C . ARG A 1 104 ? 0.604 20.291 18.555 1.00 90.44 104 ARG A C 1
ATOM 826 O O . ARG A 1 104 ? -0.157 21.245 18.465 1.00 90.44 104 ARG A O 1
ATOM 833 N N . ASN A 1 105 ? 1.894 20.349 18.234 1.00 90.56 105 ASN A N 1
ATOM 834 C CA . ASN A 1 105 ? 2.544 21.560 17.731 1.00 90.56 105 ASN A CA 1
ATOM 835 C C . ASN A 1 105 ? 2.685 21.554 16.197 1.00 90.56 105 ASN A C 1
ATOM 837 O O . ASN A 1 105 ? 3.363 22.420 15.649 1.00 90.56 105 ASN A O 1
ATOM 841 N N . ASP A 1 106 ? 2.109 20.563 15.511 1.00 93.62 106 ASP A N 1
ATOM 842 C CA . ASP A 1 106 ? 2.097 20.512 14.052 1.00 93.62 106 ASP A CA 1
ATOM 843 C C . ASP A 1 106 ? 1.130 21.566 13.496 1.00 93.62 106 ASP A C 1
ATOM 845 O O . ASP A 1 106 ? 0.017 21.729 14.001 1.00 93.62 106 ASP A O 1
ATOM 849 N N . ALA A 1 107 ? 1.553 22.274 12.447 1.00 92.81 107 ALA A N 1
ATOM 850 C CA . ALA A 1 107 ? 0.790 23.381 11.874 1.00 92.81 107 ALA A CA 1
ATOM 851 C C . ALA A 1 107 ? -0.541 22.944 11.239 1.00 92.81 107 ALA A C 1
ATOM 853 O O . ALA A 1 107 ? -1.473 23.742 11.174 1.00 92.81 107 ALA A O 1
ATOM 854 N N . TYR A 1 108 ? -0.639 21.695 10.781 1.00 92.25 108 TYR A N 1
ATOM 855 C CA . TYR A 1 108 ? -1.808 21.173 10.075 1.00 92.25 108 TYR A CA 1
ATOM 856 C C . TYR A 1 108 ? -2.657 20.273 10.978 1.00 92.25 108 TYR A C 1
ATOM 858 O O . TYR A 1 108 ? -3.884 20.340 10.952 1.00 92.25 108 TYR A O 1
ATOM 866 N N . LEU A 1 109 ? -2.010 19.448 11.803 1.00 93.31 109 LEU A N 1
ATOM 867 C CA . LEU A 1 109 ? -2.665 18.412 12.606 1.00 93.31 109 LEU A CA 1
ATOM 868 C C . LEU A 1 109 ? -2.890 18.820 14.072 1.00 93.31 109 LEU A C 1
ATOM 870 O O . LEU A 1 109 ? -3.750 18.246 14.744 1.00 93.31 109 LEU A O 1
ATOM 874 N N . GLY A 1 110 ? -2.182 19.838 14.570 1.00 92.06 110 GLY A N 1
ATOM 875 C CA . GLY A 1 110 ? -2.305 20.333 15.945 1.00 92.06 110 GLY A CA 1
ATOM 876 C C . GLY A 1 110 ? -3.731 20.707 16.376 1.00 92.06 110 GLY A C 1
ATOM 877 O O . GLY A 1 110 ? -4.140 20.311 17.476 1.00 92.06 110 GLY A O 1
ATOM 878 N N . PRO A 1 111 ? -4.538 21.393 15.537 1.00 92.88 111 PRO A N 1
ATOM 879 C CA . PRO A 1 111 ? -5.924 21.718 15.877 1.00 92.88 111 PRO A CA 1
ATOM 880 C C . PRO A 1 111 ? -6.793 20.485 16.166 1.00 92.88 111 PRO A C 1
ATOM 882 O O . PRO A 1 111 ? -7.611 20.512 17.086 1.00 92.88 111 PRO A O 1
ATOM 885 N N . PHE A 1 112 ? -6.586 19.379 15.444 1.00 91.94 112 PHE A N 1
ATOM 886 C CA . PHE A 1 112 ? -7.321 18.130 15.665 1.00 91.94 112 PHE A CA 1
ATOM 887 C C . PHE A 1 112 ? -6.947 17.481 16.998 1.00 91.94 112 PHE A C 1
ATOM 889 O O . PHE A 1 112 ? -7.832 17.111 17.766 1.00 91.94 112 PHE A O 1
ATOM 896 N N . VAL A 1 113 ? -5.650 17.404 17.310 1.00 91.06 113 VAL A N 1
ATOM 897 C CA . VAL A 1 113 ? -5.162 16.857 18.590 1.00 91.06 113 VAL A CA 1
ATOM 898 C C . VAL A 1 113 ? -5.669 17.677 19.775 1.00 91.06 113 VAL A C 1
ATOM 900 O O . VAL A 1 113 ? -5.963 17.128 20.833 1.00 91.06 113 VAL A O 1
ATOM 903 N N . SER A 1 114 ? -5.775 18.994 19.600 1.00 90.69 114 SER A N 1
ATOM 904 C CA . SER A 1 114 ? -6.223 19.909 20.654 1.00 90.69 114 SER A CA 1
ATOM 905 C C . SER A 1 114 ? -7.726 19.793 20.911 1.00 90.69 114 SER A C 1
ATOM 907 O O . SER A 1 114 ? -8.168 19.935 22.047 1.00 90.69 114 SER A O 1
ATOM 909 N N . ARG A 1 115 ? -8.509 19.514 19.860 1.00 93.06 115 ARG A N 1
ATOM 910 C CA . ARG A 1 115 ? -9.962 19.331 19.937 1.00 93.06 115 ARG A CA 1
ATOM 911 C C . ARG A 1 115 ? -10.373 17.947 20.445 1.00 93.06 115 ARG A C 1
ATOM 913 O O . ARG A 1 115 ? -11.422 17.841 21.069 1.00 93.06 115 ARG A O 1
ATOM 920 N N . TYR A 1 116 ? -9.586 16.910 20.162 1.00 93.19 116 TYR A N 1
ATOM 921 C CA . TYR A 1 116 ? -9.929 15.521 20.471 1.00 93.19 116 TYR A CA 1
ATOM 922 C C . TYR A 1 116 ? -8.850 14.864 21.344 1.00 93.19 116 TYR A C 1
ATOM 924 O O . TYR A 1 116 ? -7.860 14.342 20.817 1.00 93.19 116 TYR A O 1
ATOM 932 N N . PRO A 1 117 ? -9.023 14.855 22.679 1.00 89.00 117 PRO A N 1
ATOM 933 C CA . PRO A 1 117 ? -8.157 14.105 23.582 1.00 89.00 117 PRO A CA 1
ATOM 934 C C . PRO A 1 117 ? -8.126 12.616 23.217 1.00 89.00 117 PRO A C 1
ATOM 936 O O . PRO A 1 117 ? -9.138 12.051 22.820 1.00 89.00 117 PRO A O 1
ATOM 939 N N . ILE A 1 118 ? -6.980 11.950 23.397 1.00 87.56 118 ILE A N 1
ATOM 940 C CA . ILE A 1 118 ? -6.765 10.552 22.962 1.00 87.56 118 ILE A CA 1
ATOM 941 C C . ILE A 1 118 ? -7.844 9.586 23.485 1.00 87.56 118 ILE A C 1
ATOM 943 O O . ILE A 1 118 ? -8.257 8.696 22.750 1.00 87.56 118 ILE A O 1
ATOM 947 N N . GLY A 1 119 ? -8.302 9.753 24.731 1.00 85.62 119 GLY A N 1
ATOM 948 C CA . GLY A 1 119 ? -9.320 8.882 25.338 1.00 85.62 119 GLY A CA 1
ATOM 949 C C . GLY A 1 119 ? -10.750 9.106 24.831 1.00 85.62 119 GLY A C 1
ATOM 950 O O . GLY A 1 119 ? -11.606 8.265 25.064 1.00 85.62 119 GLY A O 1
ATOM 951 N N . GLU A 1 120 ? -10.997 10.213 24.133 1.00 89.94 120 GLU A N 1
ATOM 952 C CA . GLU A 1 120 ? -12.313 10.632 23.626 1.00 89.94 120 GLU A CA 1
ATOM 953 C C . GLU A 1 120 ? -12.305 10.778 22.095 1.00 89.94 120 GLU A C 1
ATOM 955 O O . GLU A 1 120 ? -13.258 11.262 21.482 1.00 89.94 120 GLU A O 1
ATOM 960 N N . MET A 1 121 ? -11.196 10.401 21.458 1.00 94.50 121 MET A N 1
ATOM 961 C CA . MET A 1 121 ? -10.987 10.591 20.035 1.00 94.50 121 MET A CA 1
ATOM 962 C C . MET A 1 121 ? -11.854 9.605 19.244 1.00 94.50 121 MET A C 1
ATOM 964 O O . MET A 1 121 ? -11.811 8.404 19.510 1.00 94.50 121 MET A O 1
ATOM 968 N N . PRO A 1 122 ? -12.611 10.066 18.238 1.00 96.00 122 PRO A N 1
ATOM 969 C CA . PRO A 1 122 ? -13.284 9.149 17.336 1.00 96.00 122 PRO A CA 1
ATOM 970 C C . PRO A 1 122 ? -12.309 8.551 16.316 1.00 96.00 122 PRO A C 1
ATOM 972 O O . PRO A 1 122 ? -11.294 9.156 15.952 1.00 96.00 122 PRO A O 1
ATOM 975 N N . ALA A 1 123 ? -12.662 7.384 15.783 1.00 97.44 123 ALA A N 1
ATOM 976 C CA . ALA A 1 123 ? -11.857 6.638 14.826 1.00 97.44 123 ALA A CA 1
ATOM 977 C C . ALA A 1 123 ? -11.498 7.463 13.579 1.00 97.44 123 ALA A C 1
ATOM 979 O O . ALA A 1 123 ? -10.350 7.421 13.149 1.00 97.44 123 ALA A O 1
ATOM 980 N N . TRP A 1 124 ? -12.418 8.263 13.023 1.00 97.00 124 TRP A N 1
ATOM 981 C CA . TRP A 1 124 ? -12.124 9.092 11.843 1.00 97.00 124 TRP A CA 1
ATOM 982 C C . TRP A 1 124 ? -11.053 10.155 12.118 1.00 97.00 124 TRP A C 1
ATOM 984 O O . TRP A 1 124 ? -10.174 10.354 11.287 1.00 97.00 124 TRP A O 1
ATOM 994 N N . VAL A 1 125 ? -11.043 10.777 13.304 1.00 96.81 125 VAL A N 1
ATOM 995 C CA . VAL A 1 125 ? -9.972 11.718 13.685 1.00 96.81 125 VAL A CA 1
ATOM 996 C C . VAL A 1 125 ? -8.647 10.978 13.848 1.00 96.81 125 VAL A C 1
ATOM 998 O O . VAL A 1 125 ? -7.616 11.452 13.374 1.00 96.81 125 VAL A O 1
ATOM 1001 N N . PHE A 1 126 ? -8.660 9.795 14.467 1.00 97.12 126 PHE A N 1
ATOM 1002 C CA . PHE A 1 126 ? -7.458 8.972 14.561 1.00 97.12 126 PHE A CA 1
ATOM 1003 C C . PHE A 1 126 ? -6.900 8.616 13.178 1.00 97.12 126 PHE A C 1
ATOM 1005 O O . PHE A 1 126 ? -5.689 8.687 12.980 1.00 97.12 126 PHE A O 1
ATOM 1012 N N . LEU A 1 127 ? -7.755 8.277 12.211 1.00 97.00 127 LEU A N 1
ATOM 1013 C CA . LEU A 1 127 ? -7.332 7.943 10.852 1.00 97.00 127 LEU A CA 1
ATOM 1014 C C . LEU A 1 127 ? -6.621 9.110 10.152 1.00 97.00 127 LEU A C 1
ATOM 1016 O O . LEU A 1 127 ? -5.589 8.874 9.517 1.00 97.00 127 LEU A O 1
ATOM 1020 N N . GLU A 1 128 ? -7.090 10.346 10.333 1.00 95.50 128 GLU A N 1
ATOM 1021 C CA . GLU A 1 128 ? -6.423 11.551 9.812 1.00 95.50 128 GLU A CA 1
ATOM 1022 C C . GLU A 1 128 ? -5.063 11.809 10.475 1.00 95.50 128 GLU A C 1
ATOM 1024 O O . GLU A 1 128 ? -4.089 12.165 9.815 1.00 95.50 128 GLU A O 1
ATOM 1029 N N . LEU A 1 129 ? -4.965 11.575 11.785 1.00 95.31 129 LEU A N 1
ATOM 1030 C CA . LEU A 1 129 ? -3.731 11.780 12.551 1.00 95.31 129 LEU A CA 1
ATOM 1031 C C . LEU A 1 129 ? -2.725 10.630 12.403 1.00 95.31 129 LEU A C 1
ATOM 1033 O O . LEU A 1 129 ? -1.549 10.757 12.755 1.00 95.31 129 LEU A O 1
ATOM 1037 N N . SER A 1 130 ? -3.184 9.474 11.932 1.00 94.81 130 SER A N 1
ATOM 1038 C CA . SER A 1 130 ? -2.386 8.260 11.859 1.00 94.81 130 SER A CA 1
ATOM 1039 C C . SER A 1 130 ? -1.445 8.246 10.655 1.00 94.81 130 SER A C 1
ATOM 1041 O O . SER A 1 130 ? -1.810 8.581 9.529 1.00 94.81 130 SER A O 1
ATOM 1043 N N . SER A 1 131 ? -0.224 7.748 10.871 1.00 95.06 131 SER A N 1
ATOM 1044 C CA . SER A 1 131 ? 0.608 7.292 9.756 1.00 95.06 131 SER A CA 1
ATOM 1045 C C . SER A 1 131 ? -0.022 6.068 9.084 1.00 95.06 131 SER A C 1
ATOM 1047 O O . SER A 1 131 ? -0.682 5.270 9.753 1.00 95.06 131 SER A O 1
ATOM 1049 N N . PHE A 1 132 ? 0.287 5.835 7.804 1.00 97.12 132 PHE A N 1
ATOM 1050 C CA . PHE A 1 132 ? -0.159 4.638 7.076 1.00 97.12 132 PHE A CA 1
ATOM 1051 C C . PHE A 1 132 ? 0.146 3.336 7.848 1.00 97.12 132 PHE A C 1
ATOM 1053 O O . PHE A 1 132 ? -0.661 2.412 7.905 1.00 97.12 132 PHE A O 1
ATOM 1060 N N . GLY A 1 133 ? 1.298 3.260 8.522 1.00 96.56 133 GLY A N 1
ATOM 1061 C CA . GLY A 1 133 ? 1.629 2.115 9.375 1.00 96.56 133 GLY A CA 1
ATOM 1062 C C . GLY A 1 133 ? 0.605 1.877 10.484 1.00 96.56 133 GLY A C 1
ATOM 1063 O O . GLY A 1 133 ? 0.122 0.758 10.624 1.00 96.56 133 GLY A O 1
ATOM 1064 N N . ALA A 1 134 ? 0.249 2.925 11.227 1.00 96.56 134 ALA A N 1
ATOM 1065 C CA . ALA A 1 134 ? -0.715 2.819 12.318 1.00 96.56 134 ALA A CA 1
ATOM 1066 C C . ALA A 1 134 ? -2.134 2.557 11.825 1.00 96.56 134 ALA A C 1
ATOM 1068 O O . ALA A 1 134 ? -2.855 1.780 12.444 1.00 96.56 134 ALA A O 1
ATOM 1069 N N . PHE A 1 135 ? -2.517 3.191 10.715 1.00 98.19 135 PHE A N 1
ATOM 1070 C CA . PHE A 1 135 ? -3.778 2.911 10.048 1.00 98.19 135 PHE A CA 1
ATOM 1071 C C . PHE A 1 135 ? -3.869 1.428 9.675 1.00 98.19 135 PHE A C 1
ATOM 1073 O O . PHE A 1 135 ? -4.852 0.781 10.016 1.00 98.19 135 PHE A O 1
ATOM 1080 N N . ALA A 1 136 ? -2.838 0.858 9.043 1.00 98.19 136 ALA A N 1
ATOM 1081 C CA . ALA A 1 136 ? -2.840 -0.556 8.679 1.00 98.19 136 ALA A CA 1
ATOM 1082 C C . ALA A 1 136 ? -2.967 -1.471 9.911 1.00 98.19 136 ALA A C 1
ATOM 1084 O O . ALA A 1 136 ? -3.656 -2.489 9.841 1.00 98.19 136 ALA A O 1
ATOM 1085 N N . ASP A 1 137 ? -2.334 -1.118 11.032 1.00 97.81 137 ASP A N 1
ATOM 1086 C CA . ASP A 1 137 ? -2.428 -1.879 12.283 1.00 97.81 137 ASP A CA 1
ATOM 1087 C C . ASP A 1 137 ? -3.850 -1.787 12.889 1.00 97.81 137 ASP A C 1
ATOM 1089 O O . ASP A 1 137 ? -4.423 -2.807 13.277 1.00 97.81 137 ASP A O 1
ATOM 1093 N N . PHE A 1 138 ? -4.474 -0.604 12.871 1.00 98.44 138 PHE A N 1
ATOM 1094 C CA . PHE A 1 138 ? -5.874 -0.419 13.276 1.00 98.44 138 PHE A CA 1
ATOM 1095 C C . PHE A 1 138 ? -6.863 -1.132 12.337 1.00 98.44 138 PHE A C 1
ATOM 1097 O O . PHE A 1 138 ? -7.831 -1.740 12.791 1.00 98.44 138 PHE A O 1
ATOM 1104 N N . TYR A 1 139 ? -6.584 -1.152 11.031 1.00 98.69 139 TYR A N 1
ATOM 1105 C CA . TYR A 1 139 ? -7.354 -1.913 10.046 1.00 98.69 139 TYR A CA 1
ATOM 1106 C C . TYR A 1 139 ? -7.351 -3.411 10.372 1.00 98.69 139 TYR A C 1
ATOM 1108 O O . TYR A 1 139 ? -8.395 -4.059 10.322 1.00 98.69 139 TYR A O 1
ATOM 1116 N N . LEU A 1 140 ? -6.193 -3.967 10.755 1.00 98.62 140 LEU A N 1
ATOM 1117 C CA . LEU A 1 140 ? -6.087 -5.367 11.179 1.00 98.62 140 LEU A CA 1
ATOM 1118 C C . LEU A 1 140 ? -6.863 -5.636 12.467 1.00 98.62 140 LEU A C 1
ATOM 1120 O O . LEU A 1 140 ? -7.503 -6.681 12.582 1.00 98.62 140 LEU A O 1
ATOM 1124 N N . PHE A 1 141 ? -6.820 -4.709 13.426 1.00 98.50 141 PHE A N 1
ATOM 1125 C CA . PHE A 1 141 ? -7.629 -4.809 14.635 1.00 98.50 141 PHE A CA 1
ATOM 1126 C C . PHE A 1 141 ? -9.122 -4.911 14.292 1.00 98.50 141 PHE A C 1
ATOM 1128 O O . PHE A 1 141 ? -9.779 -5.855 14.731 1.00 98.50 141 PHE A O 1
ATOM 1135 N N . CYS A 1 142 ? -9.629 -4.022 13.433 1.00 98.31 142 CYS A N 1
ATOM 1136 C CA . CYS A 1 142 ? -11.021 -4.052 12.977 1.00 98.31 142 CYS A CA 1
ATOM 1137 C C . CYS A 1 142 ? -11.351 -5.363 12.243 1.00 98.31 142 CYS A C 1
ATOM 1139 O O . CYS A 1 142 ? -12.371 -5.995 12.513 1.00 98.31 142 CYS A O 1
ATOM 1141 N N . ALA A 1 143 ? -10.450 -5.827 11.370 1.00 98.19 143 ALA A N 1
ATOM 1142 C CA . ALA A 1 143 ? -10.599 -7.094 10.658 1.00 98.19 143 ALA A CA 1
ATOM 1143 C C . ALA A 1 143 ? -10.758 -8.286 11.617 1.00 98.19 143 ALA A C 1
ATOM 1145 O O . ALA A 1 143 ? -11.619 -9.141 11.413 1.00 98.19 143 ALA A O 1
ATOM 1146 N N . ASN A 1 144 ? -9.953 -8.329 12.682 1.00 98.25 144 ASN A N 1
ATOM 1147 C CA . ASN A 1 144 ? -10.026 -9.374 13.701 1.00 98.25 144 ASN A CA 1
ATOM 1148 C C . ASN A 1 144 ? -11.299 -9.256 14.545 1.00 98.25 144 ASN A C 1
ATOM 1150 O O . ASN A 1 144 ? -11.985 -10.259 14.735 1.00 98.25 144 ASN A O 1
ATOM 1154 N N . ARG A 1 145 ? -11.645 -8.042 14.995 1.00 96.81 145 ARG A N 1
ATOM 1155 C CA . ARG A 1 145 ? -12.866 -7.754 15.767 1.00 96.81 145 ARG A CA 1
ATOM 1156 C C . ARG A 1 145 ? -14.123 -8.214 15.032 1.00 96.81 145 ARG A C 1
ATOM 1158 O O . ARG A 1 145 ? -15.044 -8.737 15.648 1.00 96.81 145 ARG A O 1
ATOM 1165 N N . TRP A 1 146 ? -14.152 -8.049 13.713 1.00 96.94 146 TRP A N 1
ATOM 1166 C CA . TRP A 1 146 ? -15.298 -8.423 12.886 1.00 96.94 146 TRP A CA 1
ATOM 1167 C C . TRP A 1 146 ? -15.192 -9.816 12.254 1.00 96.94 146 TRP A C 1
ATOM 1169 O O . TRP A 1 146 ? -16.077 -10.189 11.487 1.00 96.94 146 TRP A O 1
ATOM 1179 N N . GLY A 1 147 ? -14.133 -10.581 12.542 1.00 97.12 147 GLY A N 1
ATOM 1180 C CA . GLY A 1 147 ? -13.930 -11.925 11.992 1.00 97.12 147 GLY A CA 1
ATOM 1181 C C . GLY A 1 147 ? -13.712 -11.974 10.473 1.00 97.12 147 GLY A C 1
ATOM 1182 O O . GLY A 1 147 ? -13.833 -13.036 9.863 1.00 97.12 147 GLY A O 1
ATOM 1183 N N . ASP A 1 148 ? -13.367 -10.854 9.840 1.00 97.25 148 ASP A N 1
ATOM 1184 C CA . ASP A 1 148 ? -13.338 -10.718 8.385 1.00 97.25 148 ASP A CA 1
ATOM 1185 C C . ASP A 1 148 ? -11.995 -11.200 7.805 1.00 97.25 148 ASP A C 1
ATOM 1187 O O . ASP A 1 148 ? -10.933 -10.610 8.023 1.00 97.25 148 ASP A O 1
ATOM 1191 N N . SER A 1 149 ? -12.008 -12.325 7.083 1.00 95.62 149 SER A N 1
ATOM 1192 C CA . SER A 1 149 ? -10.819 -12.855 6.396 1.00 95.62 149 SER A CA 1
ATOM 1193 C C . SER A 1 149 ? -10.379 -12.002 5.207 1.00 95.62 149 SER A C 1
ATOM 1195 O O . SER A 1 149 ? -9.176 -11.857 4.989 1.00 95.62 149 SER A O 1
ATOM 1197 N N . GLY A 1 150 ? -11.319 -11.400 4.479 1.00 95.31 150 GLY A N 1
ATOM 1198 C CA . GLY A 1 150 ? -11.030 -10.521 3.350 1.00 95.31 150 GLY A CA 1
ATOM 1199 C C . GLY A 1 150 ? -10.274 -9.270 3.790 1.00 95.31 150 GLY A C 1
ATOM 1200 O O . GLY A 1 150 ? -9.251 -8.934 3.195 1.00 95.31 150 GLY A O 1
ATOM 1201 N N . MET A 1 151 ? -10.699 -8.643 4.890 1.00 97.19 151 MET A N 1
ATOM 1202 C CA . MET A 1 151 ? -9.981 -7.513 5.487 1.00 97.19 151 MET A CA 1
ATOM 1203 C C . MET A 1 151 ? -8.598 -7.904 6.018 1.00 97.19 151 MET A C 1
ATOM 1205 O O . MET A 1 151 ? -7.654 -7.117 5.936 1.00 97.19 151 MET A O 1
ATOM 1209 N N . ARG A 1 152 ? -8.434 -9.119 6.555 1.00 96.88 152 ARG A N 1
ATOM 1210 C CA . ARG A 1 152 ? -7.111 -9.607 6.981 1.00 96.88 152 ARG A CA 1
ATOM 1211 C C . ARG A 1 152 ? -6.157 -9.742 5.794 1.00 96.88 152 ARG A C 1
ATOM 1213 O O . ARG A 1 152 ? -4.995 -9.355 5.902 1.00 96.88 152 ARG A O 1
ATOM 1220 N N . ASP A 1 153 ? -6.638 -10.231 4.654 1.00 94.25 153 ASP A N 1
ATOM 1221 C CA . ASP A 1 153 ? -5.844 -10.284 3.423 1.00 94.25 153 ASP A CA 1
ATOM 1222 C C . ASP A 1 153 ? -5.522 -8.881 2.885 1.00 94.25 153 ASP A C 1
ATOM 1224 O O . ASP A 1 153 ? -4.381 -8.599 2.505 1.00 94.25 153 ASP A O 1
ATOM 1228 N N . GLU A 1 154 ? -6.502 -7.981 2.909 1.00 96.62 154 GLU A N 1
ATOM 1229 C CA . GLU A 1 154 ? -6.355 -6.569 2.549 1.00 96.62 154 GLU A CA 1
ATOM 1230 C C . GLU A 1 154 ? -5.327 -5.838 3.427 1.00 96.62 154 GLU A C 1
ATOM 1232 O O . GLU A 1 154 ? -4.507 -5.089 2.897 1.00 96.62 154 GLU A O 1
ATOM 1237 N N . HIS A 1 155 ? -5.271 -6.106 4.737 1.00 97.06 155 HIS A N 1
ATOM 1238 C CA . HIS A 1 155 ? -4.241 -5.551 5.623 1.00 97.06 155 HIS A CA 1
ATOM 1239 C C . HIS A 1 155 ? -2.828 -5.831 5.091 1.00 97.06 155 HIS A C 1
ATOM 1241 O O . HIS A 1 155 ? -1.977 -4.937 5.055 1.00 97.06 155 HIS A O 1
ATOM 1247 N N . TYR A 1 156 ? -2.559 -7.056 4.628 1.00 94.31 156 TYR A N 1
ATOM 1248 C CA . TYR A 1 156 ? -1.249 -7.374 4.063 1.00 94.31 156 TYR A CA 1
ATOM 1249 C C . TYR A 1 156 ? -0.975 -6.594 2.776 1.00 94.31 156 TYR A C 1
ATOM 1251 O O . TYR A 1 156 ? 0.179 -6.233 2.542 1.00 94.31 156 TYR A O 1
ATOM 1259 N N . MET A 1 157 ? -1.998 -6.286 1.971 1.00 95.88 157 MET A N 1
ATOM 1260 C CA . MET A 1 157 ? -1.857 -5.406 0.806 1.00 95.88 157 MET A CA 1
ATOM 1261 C C . MET A 1 157 ? -1.492 -3.981 1.237 1.00 95.88 157 MET A C 1
ATOM 1263 O O . MET A 1 157 ? -0.497 -3.438 0.752 1.00 95.88 157 MET A O 1
ATOM 1267 N N . LEU A 1 158 ? -2.197 -3.426 2.229 1.00 97.75 158 LEU A N 1
ATOM 1268 C CA . LEU A 1 158 ? -1.918 -2.101 2.798 1.00 97.75 158 LEU A CA 1
ATOM 1269 C C . LEU A 1 158 ? -0.493 -2.010 3.370 1.00 97.75 158 LEU A C 1
ATOM 1271 O O . LEU A 1 158 ? 0.219 -1.037 3.129 1.00 97.75 158 LEU A O 1
ATOM 1275 N N . ARG A 1 159 ? 0.004 -3.058 4.043 1.00 96.31 159 ARG A N 1
ATOM 1276 C CA . ARG A 1 159 ? 1.400 -3.109 4.527 1.00 96.31 159 ARG A CA 1
ATOM 1277 C C . ARG A 1 159 ? 2.425 -3.070 3.389 1.00 96.31 159 ARG A C 1
ATOM 1279 O O . ARG A 1 159 ? 3.510 -2.502 3.562 1.00 96.31 159 ARG A O 1
ATOM 1286 N N . ARG A 1 160 ? 2.124 -3.666 2.230 1.00 94.75 160 ARG A N 1
ATOM 1287 C CA . ARG A 1 160 ? 3.000 -3.599 1.045 1.00 94.75 160 ARG A CA 1
ATOM 1288 C C . ARG A 1 160 ? 2.936 -2.227 0.381 1.00 94.75 160 ARG A C 1
ATOM 1290 O O . ARG A 1 160 ? 4.000 -1.695 0.073 1.00 94.75 160 ARG A O 1
ATOM 1297 N N . ALA A 1 161 ? 1.747 -1.641 0.251 1.00 97.00 161 ALA A N 1
ATOM 1298 C CA . ALA A 1 161 ? 1.572 -0.275 -0.238 1.00 97.00 161 ALA A CA 1
ATOM 1299 C C . ALA A 1 161 ? 2.340 0.733 0.636 1.00 97.00 161 ALA A C 1
ATOM 1301 O O . ALA A 1 161 ? 3.150 1.493 0.117 1.00 97.00 161 ALA A O 1
ATOM 1302 N N . ASN A 1 162 ? 2.223 0.644 1.965 1.00 96.88 162 ASN A N 1
ATOM 1303 C CA . ASN A 1 162 ? 2.993 1.461 2.909 1.00 96.88 162 ASN A CA 1
ATOM 1304 C C . ASN A 1 162 ? 4.518 1.283 2.740 1.00 96.88 162 ASN A C 1
ATOM 1306 O O . ASN A 1 162 ? 5.283 2.246 2.782 1.00 96.88 162 ASN A O 1
ATOM 1310 N N . SER A 1 163 ? 4.984 0.054 2.490 1.00 94.25 163 SER A N 1
ATOM 1311 C CA . SER A 1 163 ? 6.411 -0.199 2.232 1.00 94.25 163 SER A CA 1
ATOM 1312 C C . SER A 1 163 ? 6.908 0.532 0.977 1.00 94.25 163 SER A 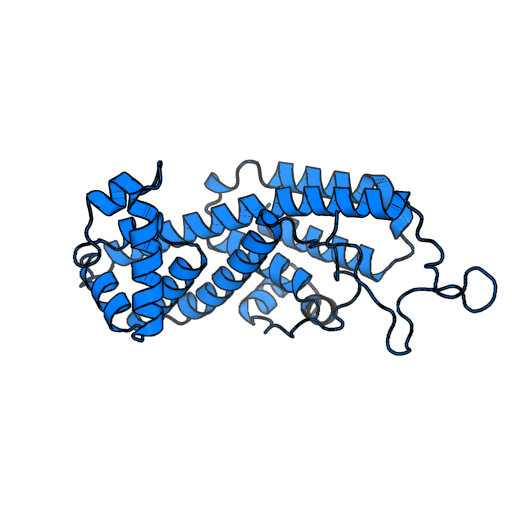C 1
ATOM 1314 O O . SER A 1 163 ? 7.988 1.122 1.008 1.00 94.25 163 SER A O 1
ATOM 1316 N N . LEU A 1 164 ? 6.124 0.523 -0.108 1.00 95.00 164 LEU A N 1
ATOM 1317 C CA . LEU A 1 164 ? 6.446 1.264 -1.333 1.00 95.00 164 LEU A CA 1
ATOM 1318 C C . LEU A 1 164 ? 6.348 2.773 -1.140 1.00 95.00 164 LEU A C 1
ATOM 1320 O O . LEU A 1 164 ? 7.250 3.485 -1.572 1.00 95.00 164 LEU A O 1
ATOM 1324 N N . ARG A 1 165 ? 5.315 3.245 -0.435 1.00 96.75 165 ARG A N 1
ATOM 1325 C CA . ARG A 1 165 ? 5.137 4.654 -0.074 1.00 96.75 165 ARG A CA 1
ATOM 1326 C C . ARG A 1 165 ? 6.385 5.190 0.614 1.00 96.75 165 ARG A C 1
ATOM 1328 O O . ARG A 1 165 ? 6.929 6.210 0.203 1.00 96.75 165 ARG A O 1
ATOM 1335 N N . ASN A 1 166 ? 6.881 4.473 1.623 1.00 94.88 166 ASN A N 1
ATOM 1336 C CA . ASN A 1 166 ? 8.083 4.871 2.355 1.00 94.88 166 ASN A CA 1
ATOM 1337 C C . ASN A 1 166 ? 9.334 4.810 1.469 1.00 94.88 166 ASN A C 1
ATOM 1339 O O . ASN A 1 166 ? 10.142 5.735 1.506 1.00 94.88 166 ASN A O 1
ATOM 1343 N N . ALA A 1 167 ? 9.489 3.774 0.638 1.00 92.81 167 ALA A N 1
ATOM 1344 C CA . ALA A 1 167 ? 10.610 3.697 -0.300 1.00 92.81 167 ALA A CA 1
ATOM 1345 C C . ALA A 1 167 ? 10.625 4.892 -1.272 1.00 92.81 167 ALA A C 1
ATOM 1347 O O . ALA A 1 167 ? 11.665 5.532 -1.443 1.00 92.81 167 ALA A O 1
ATOM 1348 N N . ALA A 1 168 ? 9.473 5.234 -1.854 1.00 94.69 168 ALA A N 1
ATOM 1349 C CA . ALA A 1 168 ? 9.343 6.335 -2.797 1.00 94.69 168 ALA A CA 1
ATOM 1350 C C . ALA A 1 168 ? 9.557 7.704 -2.129 1.00 94.69 168 ALA A C 1
ATOM 1352 O O . ALA A 1 168 ? 10.386 8.491 -2.596 1.00 94.69 168 ALA A O 1
ATOM 1353 N N . ALA A 1 169 ? 8.887 7.954 -0.998 1.00 93.56 169 ALA A N 1
ATOM 1354 C CA . ALA A 1 169 ? 8.961 9.217 -0.263 1.00 93.56 169 ALA A CA 1
ATOM 1355 C C . ALA A 1 169 ? 10.355 9.486 0.332 1.00 93.56 169 ALA A C 1
ATOM 1357 O O . ALA A 1 169 ? 10.819 10.623 0.336 1.00 93.56 169 ALA A O 1
ATOM 1358 N N . HIS A 1 170 ? 11.071 8.448 0.778 1.00 91.38 170 HIS A N 1
ATOM 1359 C CA . HIS A 1 170 ? 12.438 8.581 1.298 1.00 91.38 170 HIS A CA 1
ATOM 1360 C C . HIS A 1 170 ? 13.522 8.474 0.216 1.00 91.38 170 HIS A C 1
ATOM 1362 O O . HIS A 1 170 ? 14.703 8.371 0.541 1.00 91.38 170 HIS A O 1
ATOM 1368 N N . SER A 1 171 ? 13.147 8.513 -1.070 1.00 88.44 171 SER A N 1
ATOM 1369 C CA . SER A 1 171 ? 14.080 8.437 -2.204 1.00 88.44 171 SER A CA 1
ATOM 1370 C C . SER A 1 171 ? 15.000 7.207 -2.173 1.00 88.44 171 SER A C 1
ATOM 1372 O O . SER A 1 171 ? 16.170 7.279 -2.557 1.00 88.44 171 SER A O 1
ATOM 1374 N N . SER A 1 172 ? 14.474 6.072 -1.707 1.00 88.00 172 SER A N 1
ATOM 1375 C CA . SER A 1 172 ? 15.150 4.778 -1.828 1.00 88.00 172 SER A CA 1
ATOM 1376 C C . SER A 1 172 ? 15.184 4.356 -3.295 1.00 88.00 172 SER A C 1
ATOM 1378 O O . SER A 1 172 ? 14.187 4.514 -3.990 1.00 88.00 172 SER A O 1
ATOM 1380 N N . ALA A 1 173 ? 16.291 3.773 -3.758 1.00 85.12 173 ALA A N 1
ATOM 1381 C CA . ALA A 1 173 ? 16.384 3.265 -5.127 1.00 85.12 173 ALA A CA 1
ATOM 1382 C C . ALA A 1 173 ? 15.522 1.995 -5.286 1.00 85.12 173 ALA A C 1
ATOM 1384 O O . ALA A 1 173 ? 15.923 0.914 -4.851 1.00 85.12 173 ALA A O 1
ATOM 1385 N N . ILE A 1 174 ? 14.342 2.126 -5.893 1.00 87.69 174 ILE A N 1
ATOM 1386 C CA . ILE A 1 174 ? 13.390 1.039 -6.168 1.00 87.69 174 ILE A CA 1
ATOM 1387 C C . ILE A 1 174 ? 13.891 0.172 -7.324 1.00 87.69 174 ILE A C 1
ATOM 1389 O O . ILE A 1 174 ? 13.783 -1.055 -7.266 1.00 87.69 174 ILE A O 1
ATOM 1393 N N . VAL A 1 175 ? 14.492 0.795 -8.342 1.00 86.44 175 VAL A 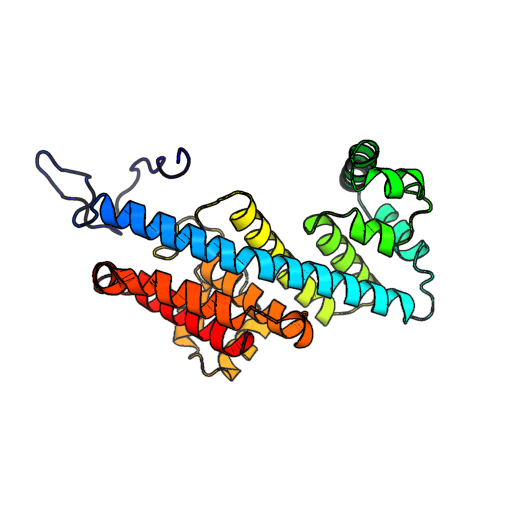N 1
ATOM 1394 C CA . VAL A 1 175 ? 15.090 0.093 -9.492 1.00 86.44 175 VAL A CA 1
ATOM 1395 C C . VAL A 1 175 ? 16.249 -0.807 -9.046 1.00 86.44 175 VAL A C 1
ATOM 1397 O O . VAL A 1 175 ? 16.512 -1.860 -9.639 1.00 86.44 175 VAL A O 1
ATOM 1400 N N . ASN A 1 176 ? 16.910 -0.448 -7.940 1.00 82.31 176 ASN A N 1
ATOM 1401 C CA . ASN A 1 176 ? 17.954 -1.274 -7.359 1.00 82.31 176 ASN A CA 1
ATOM 1402 C C . ASN A 1 176 ? 17.386 -2.617 -6.860 1.00 82.31 176 ASN A C 1
ATOM 1404 O O . ASN A 1 176 ? 16.532 -2.687 -5.972 1.00 82.31 176 ASN A O 1
ATOM 1408 N N . GLY A 1 177 ? 17.909 -3.707 -7.417 1.00 78.38 177 GLY A N 1
ATOM 1409 C CA . GLY A 1 177 ? 17.480 -5.066 -7.094 1.00 78.38 177 GLY A CA 1
ATOM 1410 C C . GLY A 1 177 ? 16.382 -5.625 -7.998 1.00 78.38 177 GLY A C 1
ATOM 1411 O O . GLY A 1 177 ? 15.975 -6.761 -7.774 1.00 78.38 177 GLY A O 1
ATOM 1412 N N . LEU A 1 178 ? 15.932 -4.919 -9.048 1.00 80.12 178 LEU A N 1
ATOM 1413 C CA . LEU A 1 178 ? 15.071 -5.526 -10.080 1.00 80.12 178 LEU A CA 1
ATOM 1414 C C . LEU A 1 178 ? 15.783 -6.679 -10.811 1.00 80.12 178 LEU A C 1
ATOM 1416 O O . LEU A 1 178 ? 15.175 -7.716 -11.072 1.00 80.12 178 LEU A O 1
ATOM 1420 N N . GLY A 1 179 ? 17.089 -6.526 -11.055 1.00 68.19 179 GLY A N 1
ATOM 1421 C CA . GLY A 1 179 ? 17.936 -7.515 -11.731 1.00 68.19 179 GLY A CA 1
ATOM 1422 C C . GLY A 1 179 ? 18.389 -8.707 -10.875 1.00 68.19 179 GLY A C 1
ATOM 1423 O O . GLY A 1 179 ? 18.828 -9.715 -11.421 1.00 68.19 179 GLY A O 1
ATOM 1424 N N . SER A 1 180 ? 18.308 -8.625 -9.541 1.00 67.31 180 SER A N 1
ATOM 1425 C CA . SER A 1 180 ? 18.744 -9.710 -8.656 1.00 67.31 180 SER A CA 1
ATOM 1426 C C . SER A 1 180 ? 18.033 -9.658 -7.301 1.00 67.31 180 SER A C 1
ATOM 1428 O O . SER A 1 180 ? 18.162 -8.664 -6.587 1.00 67.31 180 SER A O 1
ATOM 1430 N N . PRO A 1 181 ? 17.326 -10.728 -6.891 1.00 64.25 181 PRO A N 1
ATOM 1431 C CA . PRO A 1 181 ? 16.681 -10.796 -5.582 1.00 64.25 181 PRO A CA 1
ATOM 1432 C C . PRO A 1 181 ? 17.664 -11.133 -4.441 1.00 64.25 181 PRO A C 1
ATOM 1434 O O . PRO A 1 181 ? 17.224 -11.333 -3.309 1.00 64.25 181 PRO A O 1
ATOM 1437 N N . LEU A 1 182 ? 18.972 -11.262 -4.718 1.00 60.38 182 LEU A N 1
ATOM 1438 C CA . LEU A 1 182 ? 19.964 -11.726 -3.741 1.00 60.38 182 LEU A CA 1
ATOM 1439 C C . LEU A 1 182 ? 19.997 -10.820 -2.498 1.00 60.38 182 LEU A C 1
ATOM 1441 O O . LEU A 1 182 ? 20.124 -9.603 -2.599 1.00 60.38 182 LEU A O 1
ATOM 1445 N N . GLY A 1 183 ? 19.875 -11.434 -1.318 1.00 65.38 183 GLY A N 1
ATOM 1446 C CA . GLY A 1 183 ? 19.916 -10.750 -0.019 1.00 65.38 183 GLY A CA 1
ATOM 1447 C C . GLY A 1 183 ? 18.609 -10.077 0.413 1.00 65.38 183 GLY A C 1
ATOM 1448 O O . GLY A 1 183 ? 18.533 -9.577 1.533 1.00 65.38 183 GLY A O 1
ATOM 1449 N N . ALA A 1 184 ? 17.569 -10.072 -0.425 1.00 69.38 184 ALA A N 1
ATOM 1450 C CA . ALA A 1 184 ? 16.275 -9.527 -0.040 1.00 69.38 184 ALA A CA 1
ATOM 1451 C C . ALA A 1 184 ? 15.423 -10.563 0.723 1.00 69.38 184 ALA A C 1
ATOM 1453 O O . ALA A 1 184 ? 15.458 -11.751 0.388 1.00 69.38 184 ALA A O 1
ATOM 1454 N N . PRO A 1 185 ? 14.624 -10.138 1.721 1.00 75.12 185 PRO A N 1
ATOM 1455 C CA . PRO A 1 185 ? 13.738 -11.048 2.434 1.00 75.12 185 PRO A CA 1
ATOM 1456 C C . PRO A 1 185 ? 12.702 -11.640 1.475 1.00 75.12 185 PRO A C 1
ATOM 1458 O O . PRO A 1 185 ? 12.108 -10.926 0.661 1.00 75.12 185 PRO A O 1
ATOM 1461 N N . GLN A 1 186 ? 12.470 -12.948 1.592 1.00 77.25 186 GLN A N 1
ATOM 1462 C CA . GLN A 1 186 ? 11.392 -13.607 0.864 1.00 77.25 186 GLN A CA 1
ATOM 1463 C C . GLN A 1 186 ? 10.053 -13.131 1.415 1.00 77.25 186 GLN A C 1
ATOM 1465 O O . GLN A 1 186 ? 9.775 -13.231 2.610 1.00 77.25 186 GLN A O 1
ATOM 1470 N N . LEU A 1 187 ? 9.222 -12.598 0.528 1.00 82.88 187 LEU A N 1
ATOM 1471 C CA . LEU A 1 187 ? 7.890 -12.134 0.867 1.00 82.88 187 LEU A CA 1
ATOM 1472 C C . LEU A 1 187 ? 6.868 -13.179 0.429 1.00 82.88 187 LEU A C 1
ATOM 1474 O O . LEU A 1 187 ? 6.976 -13.761 -0.650 1.00 82.88 187 LEU A O 1
ATOM 1478 N N . ARG A 1 188 ? 5.849 -13.402 1.264 1.00 86.81 188 ARG A N 1
ATOM 1479 C CA . ARG A 1 188 ? 4.728 -14.278 0.914 1.00 86.81 188 ARG A CA 1
ATOM 1480 C C . ARG A 1 188 ? 4.034 -13.744 -0.338 1.00 86.81 188 ARG A C 1
ATOM 1482 O O . ARG A 1 188 ? 3.616 -12.589 -0.355 1.00 86.81 188 ARG A O 1
ATOM 1489 N N . TYR A 1 189 ? 3.879 -14.608 -1.337 1.00 89.12 189 TYR A N 1
ATOM 1490 C CA . TYR A 1 189 ? 3.086 -14.352 -2.535 1.00 89.12 189 TYR A CA 1
ATOM 1491 C C . TYR A 1 189 ? 1.598 -14.628 -2.236 1.00 89.12 189 TYR A C 1
ATOM 1493 O O . TYR A 1 189 ? 1.259 -15.784 -1.967 1.00 89.12 189 TYR A O 1
ATOM 1501 N N . PRO A 1 190 ? 0.712 -13.610 -2.218 1.00 89.31 190 PRO A N 1
ATOM 1502 C CA . PRO A 1 190 ? -0.696 -13.806 -1.869 1.00 89.31 190 PRO A CA 1
ATOM 1503 C C . PRO A 1 190 ? -1.441 -14.645 -2.914 1.00 89.31 190 PRO A C 1
ATOM 1505 O O . PRO A 1 190 ? -1.267 -14.443 -4.115 1.00 89.31 190 PRO A O 1
ATOM 1508 N N . ALA A 1 191 ? -2.308 -15.555 -2.462 1.00 91.50 191 ALA A N 1
ATOM 1509 C CA . ALA A 1 191 ? -3.102 -16.404 -3.354 1.00 91.50 191 ALA A CA 1
ATOM 1510 C C . ALA A 1 191 ? -4.104 -15.592 -4.194 1.00 91.50 191 ALA A C 1
ATOM 1512 O O . ALA A 1 191 ? -4.265 -15.876 -5.378 1.00 91.50 191 ALA A O 1
ATOM 1513 N N . SER A 1 192 ? -4.701 -14.546 -3.615 1.00 92.88 192 SER A N 1
ATOM 1514 C CA . SER A 1 192 ? -5.586 -13.604 -4.315 1.00 92.88 192 SER A CA 1
ATOM 1515 C C . SER A 1 192 ? -4.869 -12.885 -5.458 1.00 92.88 192 SER A C 1
ATOM 1517 O O . SER A 1 192 ? -5.348 -12.897 -6.587 1.00 92.88 192 SER A O 1
ATOM 1519 N N . LEU A 1 193 ? -3.658 -12.371 -5.210 1.00 95.06 193 LEU A N 1
ATOM 1520 C CA . LEU A 1 193 ? -2.819 -11.796 -6.266 1.00 95.06 193 LEU A CA 1
ATOM 1521 C C . LEU A 1 193 ? -2.456 -12.844 -7.325 1.00 95.06 193 LEU A C 1
ATOM 1523 O O . LEU A 1 193 ? -2.397 -12.541 -8.514 1.00 95.06 193 LEU A O 1
ATOM 1527 N N . ALA A 1 194 ? -2.189 -14.087 -6.914 1.00 94.62 194 ALA A N 1
ATOM 1528 C CA . ALA A 1 194 ? -1.911 -15.154 -7.861 1.00 94.62 194 ALA A CA 1
ATOM 1529 C C . ALA A 1 194 ? -3.096 -15.413 -8.789 1.00 94.62 194 ALA A C 1
ATOM 1531 O O . ALA A 1 194 ? -2.876 -15.470 -9.998 1.00 94.62 194 ALA A O 1
ATOM 1532 N N . ALA A 1 195 ? -4.310 -15.532 -8.253 1.00 95.31 195 ALA A N 1
ATOM 1533 C CA . ALA A 1 195 ? -5.531 -15.689 -9.037 1.00 95.31 195 ALA A CA 1
ATOM 1534 C C . ALA A 1 195 ? -5.727 -14.513 -10.007 1.00 95.31 195 ALA A C 1
ATOM 1536 O O . ALA A 1 195 ? -5.744 -14.745 -11.214 1.00 95.31 195 ALA A O 1
ATOM 1537 N N . ALA A 1 196 ? -5.689 -13.275 -9.502 1.00 96.25 196 ALA A N 1
ATOM 1538 C CA . ALA A 1 196 ? -5.874 -12.059 -10.297 1.00 96.25 196 ALA A CA 1
ATOM 1539 C C . ALA A 1 196 ? -4.850 -11.925 -11.440 1.00 96.25 196 ALA A C 1
ATOM 1541 O O . ALA A 1 196 ? -5.198 -11.623 -12.577 1.00 96.25 196 ALA A O 1
ATOM 1542 N N . LEU A 1 197 ? -3.570 -12.235 -11.188 1.00 97.19 197 LEU A N 1
ATOM 1543 C CA . LEU A 1 197 ? -2.558 -12.260 -12.252 1.00 97.19 197 LEU A CA 1
ATOM 1544 C C . LEU A 1 197 ? -2.860 -13.333 -13.317 1.00 97.19 197 LEU A C 1
ATOM 1546 O O . LEU A 1 197 ? -2.479 -13.189 -14.476 1.00 97.19 197 LEU A O 1
ATOM 1550 N N . GLY A 1 198 ? -3.485 -14.446 -12.925 1.00 96.88 198 GLY A N 1
ATOM 1551 C CA . GLY A 1 198 ? -3.917 -15.488 -13.855 1.00 96.88 198 GLY A CA 1
ATOM 1552 C C . GLY A 1 198 ? -5.051 -15.028 -14.769 1.00 96.88 198 GLY A C 1
ATOM 1553 O O . GLY A 1 198 ? -5.008 -15.342 -15.955 1.00 96.88 198 GLY A O 1
ATOM 1554 N N . GLU A 1 199 ? -6.000 -14.264 -14.231 1.00 96.38 199 GLU A N 1
ATOM 1555 C CA . GLU A 1 199 ? -7.145 -13.703 -14.962 1.00 96.38 199 GLU A CA 1
ATOM 1556 C C . GLU A 1 199 ? -6.701 -12.715 -16.048 1.00 96.38 199 GLU A C 1
ATOM 1558 O O . GLU A 1 199 ? -7.192 -12.785 -17.168 1.00 96.38 199 GLU A O 1
ATOM 1563 N N . ILE A 1 200 ? -5.666 -11.905 -15.791 1.00 95.88 200 ILE A N 1
ATOM 1564 C CA . ILE A 1 200 ? -5.056 -11.021 -16.809 1.00 95.88 200 ILE A CA 1
ATOM 1565 C C . ILE A 1 200 ? -4.082 -11.760 -17.762 1.00 95.88 200 ILE A C 1
ATOM 1567 O O . ILE A 1 200 ? -3.249 -11.160 -18.452 1.00 95.88 200 ILE A O 1
ATOM 1571 N N . GLY A 1 201 ? -4.128 -13.096 -17.781 1.00 95.50 201 GLY A N 1
ATOM 1572 C CA . GLY A 1 201 ? -3.396 -13.942 -18.726 1.00 95.50 201 GLY A CA 1
ATOM 1573 C C . GLY A 1 201 ? -1.908 -14.151 -18.414 1.00 95.50 201 GLY A C 1
ATOM 1574 O O . GLY A 1 201 ? -1.131 -14.476 -19.320 1.00 95.50 201 GLY A O 1
ATOM 1575 N N . MET A 1 202 ? -1.453 -13.959 -17.169 1.00 95.81 202 MET A N 1
ATOM 1576 C CA . MET A 1 202 ? -0.051 -14.216 -16.806 1.00 95.81 202 MET A CA 1
ATOM 1577 C C . MET A 1 202 ? 0.195 -15.705 -16.543 1.00 95.81 202 MET A C 1
ATOM 1579 O O . MET A 1 202 ? -0.349 -16.317 -15.614 1.00 95.81 202 MET A O 1
ATOM 1583 N N . SER A 1 203 ? 1.114 -16.304 -17.306 1.00 95.31 203 SER A N 1
ATOM 1584 C CA . SER A 1 203 ? 1.451 -17.723 -17.140 1.00 95.31 203 SER A CA 1
ATOM 1585 C C . SER A 1 203 ? 1.945 -18.042 -15.720 1.00 95.31 203 SER A C 1
ATOM 1587 O O . SER A 1 203 ? 2.626 -17.249 -15.062 1.00 95.31 203 SER A O 1
ATOM 1589 N N . LYS A 1 204 ? 1.649 -19.253 -15.226 1.00 93.75 204 LYS A N 1
ATOM 1590 C CA . LYS A 1 204 ? 2.106 -19.715 -13.897 1.00 93.75 204 LYS A CA 1
ATOM 1591 C C . LYS A 1 204 ? 3.637 -19.702 -13.770 1.00 93.75 204 LYS A C 1
ATOM 1593 O O . LYS A 1 204 ? 4.167 -19.511 -12.676 1.00 93.75 204 LYS A O 1
ATOM 1598 N N . ARG A 1 205 ? 4.359 -19.919 -14.878 1.00 93.81 205 ARG A N 1
ATOM 1599 C CA . ARG A 1 205 ? 5.829 -19.850 -14.933 1.00 93.81 205 ARG A CA 1
ATOM 1600 C C . ARG A 1 205 ? 6.321 -18.418 -14.723 1.00 93.81 205 ARG A C 1
ATOM 1602 O O . ARG A 1 205 ? 7.175 -18.203 -13.867 1.00 93.81 205 ARG A O 1
ATOM 1609 N N . LEU A 1 206 ? 5.751 -17.462 -15.459 1.00 92.62 206 LEU A N 1
ATOM 1610 C CA . LEU A 1 206 ? 6.113 -16.047 -15.370 1.00 92.62 206 LEU A CA 1
ATOM 1611 C C . LEU A 1 206 ? 5.838 -15.493 -13.967 1.00 92.62 206 LEU A C 1
ATOM 1613 O O . LEU A 1 206 ? 6.749 -14.960 -13.337 1.00 92.62 206 LEU A O 1
ATOM 1617 N N . ARG A 1 207 ? 4.633 -15.740 -13.431 1.00 94.19 207 ARG A N 1
ATOM 1618 C CA . ARG A 1 207 ? 4.246 -15.356 -12.063 1.00 94.19 207 ARG A CA 1
ATOM 1619 C C . ARG A 1 207 ? 5.249 -15.860 -11.021 1.00 94.19 207 ARG A C 1
ATOM 1621 O O . ARG A 1 207 ? 5.806 -15.071 -10.264 1.00 94.19 207 ARG A O 1
ATOM 1628 N N . ARG A 1 208 ? 5.558 -17.165 -11.022 1.00 90.00 208 ARG A N 1
ATOM 1629 C CA . ARG A 1 208 ? 6.520 -17.761 -10.073 1.00 90.00 208 ARG A CA 1
ATOM 1630 C C . ARG A 1 208 ? 7.927 -17.183 -10.198 1.00 90.00 208 ARG A C 1
ATOM 1632 O O . ARG A 1 208 ? 8.617 -17.073 -9.193 1.00 90.00 208 ARG A O 1
ATOM 1639 N N . SER A 1 209 ? 8.363 -16.833 -11.405 1.00 90.31 209 SER A N 1
ATOM 1640 C CA . SER A 1 209 ? 9.672 -16.214 -11.617 1.00 90.31 209 SER A CA 1
ATOM 1641 C C . SER A 1 209 ? 9.718 -14.794 -11.043 1.00 90.31 209 SER A C 1
ATOM 1643 O O . SER A 1 209 ? 10.620 -14.480 -10.268 1.00 90.31 209 SER A O 1
ATOM 1645 N N . LYS A 1 210 ? 8.722 -13.961 -11.366 1.00 92.00 210 LYS A N 1
ATOM 1646 C CA . LYS A 1 210 ? 8.710 -12.532 -11.025 1.00 92.00 210 LYS A CA 1
ATOM 1647 C C . LYS A 1 210 ? 8.403 -12.253 -9.558 1.00 92.00 210 LYS A C 1
ATOM 1649 O O . LYS A 1 210 ? 9.052 -11.407 -8.953 1.00 92.00 210 LYS A O 1
ATOM 1654 N N . MET A 1 211 ? 7.504 -13.022 -8.945 1.00 92.56 211 MET A N 1
ATOM 1655 C CA . MET A 1 211 ? 7.093 -12.819 -7.548 1.00 92.56 211 MET A CA 1
ATOM 1656 C C . MET A 1 211 ? 8.163 -13.202 -6.515 1.00 92.56 211 MET A C 1
ATOM 1658 O O . MET A 1 211 ? 8.015 -12.883 -5.340 1.00 92.56 211 MET A O 1
ATOM 1662 N N . ARG A 1 212 ? 9.273 -13.831 -6.937 1.00 88.94 212 ARG A N 1
ATOM 1663 C CA . ARG A 1 212 ? 10.462 -14.025 -6.084 1.00 88.94 212 ARG A CA 1
ATOM 1664 C C . ARG A 1 212 ? 11.221 -12.728 -5.830 1.00 88.94 212 ARG A C 1
ATOM 1666 O O . ARG A 1 212 ? 12.016 -12.672 -4.896 1.00 88.94 212 ARG A O 1
ATOM 1673 N N . ASN A 1 213 ? 11.023 -11.714 -6.673 1.00 90.62 213 ASN A N 1
ATOM 1674 C CA . ASN A 1 213 ? 11.591 -10.400 -6.450 1.00 90.62 213 ASN A CA 1
ATOM 1675 C C . ASN A 1 213 ? 10.622 -9.574 -5.590 1.00 90.62 213 ASN A C 1
ATOM 1677 O O . ASN A 1 213 ? 9.522 -9.262 -6.050 1.00 90.62 213 ASN A O 1
ATOM 1681 N N . PRO A 1 214 ? 11.009 -9.175 -4.368 1.00 90.00 214 PRO A N 1
ATOM 1682 C CA . PRO A 1 214 ? 10.106 -8.461 -3.476 1.00 90.00 214 PRO A CA 1
ATOM 1683 C C . PRO A 1 214 ? 9.703 -7.074 -3.985 1.00 90.00 214 PRO A C 1
ATOM 1685 O O . PRO A 1 214 ? 8.607 -6.639 -3.655 1.00 90.00 214 PRO A O 1
ATOM 1688 N N . ARG A 1 215 ? 10.520 -6.406 -4.815 1.00 91.00 215 ARG A N 1
ATOM 1689 C CA . ARG A 1 215 ? 10.157 -5.108 -5.412 1.00 91.00 215 ARG A CA 1
ATOM 1690 C C . ARG A 1 215 ? 9.053 -5.298 -6.447 1.00 91.00 215 ARG A C 1
ATOM 1692 O O . ARG A 1 215 ? 8.046 -4.602 -6.408 1.00 91.00 215 ARG A O 1
ATOM 1699 N N . ILE A 1 216 ? 9.210 -6.301 -7.314 1.00 93.62 216 ILE A N 1
ATOM 1700 C CA . ILE A 1 216 ? 8.201 -6.650 -8.325 1.00 93.62 216 ILE A CA 1
ATOM 1701 C C . ILE A 1 216 ? 6.909 -7.117 -7.652 1.00 93.62 216 ILE A C 1
ATOM 1703 O O . ILE A 1 216 ? 5.830 -6.676 -8.031 1.00 93.62 216 ILE A O 1
ATOM 1707 N N . LEU A 1 217 ? 7.009 -7.962 -6.621 1.00 94.12 217 LEU A N 1
ATOM 1708 C CA . LEU A 1 217 ? 5.847 -8.381 -5.842 1.00 94.12 217 LEU A CA 1
ATOM 1709 C C . LEU A 1 217 ? 5.145 -7.184 -5.195 1.00 94.12 217 LEU A C 1
ATOM 1711 O O . LEU A 1 217 ? 3.927 -7.098 -5.266 1.00 94.12 217 LEU A O 1
ATOM 1715 N N . GLN A 1 218 ? 5.882 -6.270 -4.563 1.00 94.81 218 GLN A N 1
ATOM 1716 C CA . GLN A 1 218 ? 5.291 -5.087 -3.941 1.00 94.81 218 GLN A CA 1
ATOM 1717 C C . GLN A 1 218 ? 4.569 -4.205 -4.965 1.00 94.81 218 GLN A C 1
ATOM 1719 O O . GLN A 1 218 ? 3.451 -3.785 -4.685 1.00 94.81 218 GLN A O 1
ATOM 1724 N N . MET A 1 219 ? 5.162 -3.966 -6.141 1.00 96.06 219 MET A N 1
ATOM 1725 C CA . MET A 1 219 ? 4.521 -3.187 -7.210 1.00 96.06 219 MET A CA 1
ATOM 1726 C C . MET A 1 219 ? 3.265 -3.881 -7.741 1.00 96.06 219 MET A C 1
ATOM 1728 O O . MET A 1 219 ? 2.233 -3.237 -7.884 1.00 96.06 219 MET A O 1
ATOM 1732 N N . ALA A 1 220 ? 3.306 -5.203 -7.927 1.00 97.00 220 ALA A N 1
ATOM 1733 C CA . ALA A 1 220 ? 2.126 -5.966 -8.324 1.00 97.00 220 ALA A CA 1
ATOM 1734 C C . ALA A 1 220 ? 1.025 -5.951 -7.250 1.00 97.00 220 ALA A C 1
ATOM 1736 O O . ALA A 1 220 ? -0.151 -5.843 -7.576 1.00 97.00 220 ALA A O 1
ATOM 1737 N N . VAL A 1 221 ? 1.387 -6.021 -5.964 1.00 97.06 221 VAL A N 1
ATOM 1738 C CA . VAL A 1 221 ? 0.419 -5.867 -4.867 1.00 97.06 221 VAL A CA 1
ATOM 1739 C C . VAL A 1 221 ? -0.173 -4.460 -4.853 1.00 97.06 221 VAL A C 1
ATOM 1741 O O . VAL A 1 221 ? -1.364 -4.340 -4.601 1.00 97.06 221 VAL A O 1
ATOM 1744 N N . LEU A 1 222 ? 0.616 -3.413 -5.115 1.00 97.81 222 LEU A N 1
ATOM 1745 C CA . LEU A 1 222 ? 0.101 -2.045 -5.179 1.00 97.81 222 LEU A CA 1
ATOM 1746 C C . LEU A 1 222 ? -0.904 -1.881 -6.318 1.00 97.81 222 LEU A C 1
ATOM 1748 O O . LEU A 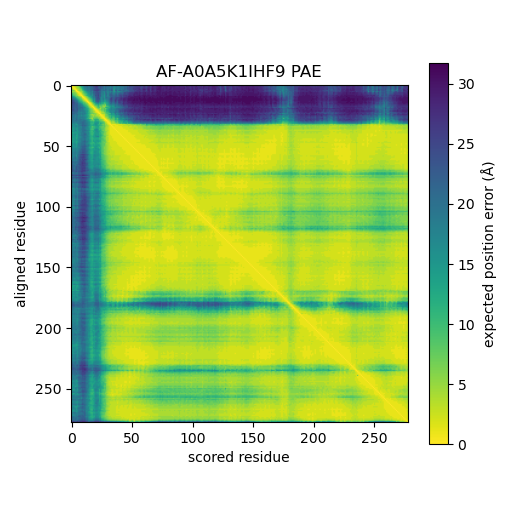1 222 ? -1.987 -1.376 -6.068 1.00 97.81 222 LEU A O 1
ATOM 1752 N N . ALA A 1 223 ? -0.572 -2.342 -7.524 1.00 97.12 223 ALA A N 1
ATOM 1753 C CA . ALA A 1 223 ? -1.472 -2.276 -8.672 1.00 97.12 223 ALA A CA 1
ATOM 1754 C C . ALA A 1 223 ? -2.798 -3.013 -8.391 1.00 97.12 223 ALA A C 1
ATOM 1756 O O . ALA A 1 223 ? -3.876 -2.468 -8.602 1.00 97.12 223 ALA A O 1
ATOM 1757 N N . TYR A 1 224 ? -2.721 -4.205 -7.790 1.00 96.88 224 TYR A N 1
ATOM 1758 C CA . TYR A 1 224 ? -3.909 -4.958 -7.383 1.00 96.88 224 TYR A CA 1
ATOM 1759 C C . TYR A 1 224 ? -4.687 -4.301 -6.231 1.00 96.88 224 TYR A C 1
ATOM 1761 O O . TYR A 1 224 ? -5.909 -4.374 -6.174 1.00 96.88 224 TYR A O 1
ATOM 1769 N N . ALA A 1 225 ? -4.002 -3.665 -5.278 1.00 96.75 225 ALA A N 1
ATOM 1770 C CA . ALA A 1 225 ? -4.661 -2.918 -4.210 1.00 96.75 225 ALA A CA 1
ATOM 1771 C C . ALA A 1 225 ? -5.375 -1.684 -4.773 1.00 96.75 225 ALA A C 1
ATOM 1773 O O . ALA A 1 225 ? -6.493 -1.392 -4.359 1.00 96.75 225 ALA A O 1
ATOM 1774 N N . TYR A 1 226 ? -4.758 -1.001 -5.739 1.00 96.38 226 TYR A N 1
ATOM 1775 C CA . TYR A 1 226 ? -5.331 0.150 -6.426 1.00 96.38 226 TYR A CA 1
ATOM 1776 C C . TYR A 1 226 ? -6.663 -0.217 -7.077 1.00 96.38 226 TYR A C 1
ATOM 1778 O O . TYR A 1 226 ? -7.684 0.362 -6.719 1.00 96.38 226 TYR A O 1
ATOM 1786 N N . SER A 1 227 ? -6.691 -1.285 -7.883 1.00 94.38 227 SER A N 1
ATOM 1787 C CA . SER A 1 227 ? -7.916 -1.763 -8.542 1.00 94.38 227 SER A CA 1
ATOM 1788 C C . SER A 1 227 ? -9.014 -2.239 -7.580 1.00 94.38 227 SER A C 1
ATOM 1790 O O . SER A 1 227 ? -10.143 -2.476 -8.002 1.00 94.38 227 SER A O 1
ATOM 1792 N N . ARG A 1 228 ? -8.692 -2.456 -6.298 1.00 94.00 228 ARG A N 1
ATOM 1793 C CA . ARG A 1 228 ? -9.639 -2.921 -5.273 1.00 94.00 228 ARG A CA 1
ATOM 1794 C C . ARG A 1 228 ? -10.146 -1.825 -4.350 1.00 94.00 228 ARG A C 1
ATOM 1796 O O . ARG A 1 228 ? -11.260 -1.943 -3.849 1.00 94.00 228 ARG A O 1
ATOM 1803 N N . PHE A 1 229 ? -9.308 -0.842 -4.042 1.00 95.44 229 PHE A N 1
ATOM 1804 C CA . PHE A 1 229 ? -9.632 0.206 -3.080 1.00 95.44 229 PHE A CA 1
ATOM 1805 C C . PHE A 1 229 ? -10.042 1.506 -3.745 1.00 95.44 229 PHE A C 1
ATOM 1807 O O . PHE A 1 229 ? -10.865 2.212 -3.176 1.00 95.44 229 PHE A O 1
ATOM 1814 N N . VAL A 1 230 ? -9.454 1.842 -4.892 1.00 95.44 230 VAL A N 1
ATOM 1815 C CA . VAL A 1 230 ? -9.587 3.169 -5.488 1.00 95.44 230 VAL A CA 1
ATOM 1816 C C . VAL A 1 230 ? -10.763 3.165 -6.470 1.00 95.44 230 VAL A C 1
ATOM 1818 O O . VAL A 1 230 ? -10.736 2.401 -7.437 1.00 95.44 230 VAL A O 1
ATOM 1821 N N . PRO A 1 231 ? -11.808 3.984 -6.237 1.00 91.25 231 PRO A N 1
ATOM 1822 C CA . PRO A 1 231 ? -12.894 4.170 -7.196 1.00 91.25 231 PRO A CA 1
ATOM 1823 C C . PRO A 1 231 ? -12.371 4.749 -8.514 1.00 91.25 231 PRO A C 1
ATOM 1825 O O . PRO A 1 231 ? -11.404 5.514 -8.513 1.00 91.25 231 PRO A O 1
ATOM 1828 N N . ARG A 1 232 ? -13.027 4.429 -9.635 1.00 85.44 232 ARG A N 1
ATOM 1829 C CA . ARG A 1 232 ? -12.589 4.868 -10.975 1.00 85.44 232 ARG A CA 1
ATOM 1830 C C . ARG A 1 232 ? -12.517 6.389 -11.098 1.00 85.44 232 ARG A C 1
ATOM 1832 O O . ARG A 1 232 ? -11.635 6.908 -11.766 1.00 85.44 232 ARG A O 1
ATOM 1839 N N . GLU A 1 233 ? -13.392 7.097 -10.399 1.00 84.19 233 GLU A N 1
ATOM 1840 C CA . GLU A 1 233 ? -13.462 8.558 -10.369 1.00 84.19 233 GLU A CA 1
ATOM 1841 C C . GLU A 1 233 ? -12.227 9.183 -9.703 1.00 84.19 233 GLU A C 1
ATOM 1843 O O . GLU A 1 233 ? -11.864 10.314 -10.000 1.00 84.19 233 GLU A O 1
ATOM 1848 N N . LYS A 1 234 ? -11.550 8.452 -8.807 1.00 81.88 234 LYS A N 1
ATOM 1849 C CA . LYS A 1 234 ? -10.294 8.893 -8.180 1.00 81.88 234 LYS A CA 1
ATOM 1850 C C . LYS A 1 234 ? -9.052 8.483 -8.977 1.00 81.88 234 LYS A C 1
ATOM 1852 O O . LYS A 1 234 ? -7.947 8.825 -8.568 1.00 81.88 234 LYS A O 1
ATOM 1857 N N . ALA A 1 235 ? -9.219 7.761 -10.088 1.00 81.19 235 ALA A N 1
ATOM 1858 C CA . ALA A 1 235 ? -8.118 7.288 -10.922 1.00 81.19 235 ALA A CA 1
ATOM 1859 C C . ALA A 1 235 ? -7.688 8.273 -12.027 1.00 81.19 235 ALA A C 1
ATOM 1861 O O . ALA A 1 235 ? -6.807 7.947 -12.824 1.00 81.19 235 ALA A O 1
ATOM 1862 N N . GLU A 1 236 ? -8.260 9.480 -12.064 1.00 76.94 236 GLU A N 1
ATOM 1863 C CA . GLU A 1 236 ? -7.915 10.529 -13.031 1.00 76.94 236 GLU A CA 1
ATOM 1864 C C . GLU A 1 236 ? -6.410 10.853 -13.044 1.00 76.94 236 GLU A C 1
ATOM 1866 O O . GLU A 1 236 ? -5.763 11.005 -12.004 1.00 76.94 236 GLU A O 1
ATOM 1871 N N . GLY A 1 237 ? -5.827 10.972 -14.240 1.00 81.56 237 GLY A N 1
ATOM 1872 C CA . GLY A 1 237 ? -4.402 11.269 -14.409 1.00 81.56 237 GLY A CA 1
ATOM 1873 C C . GLY A 1 237 ? -3.472 10.055 -14.270 1.00 81.56 237 GLY A C 1
ATOM 1874 O O . GLY A 1 237 ? -2.266 10.170 -14.508 1.00 81.56 237 GLY A O 1
ATOM 1875 N N . THR A 1 238 ? -3.982 8.898 -13.833 1.00 87.44 238 THR A N 1
ATOM 1876 C CA . THR A 1 238 ? -3.184 7.676 -13.654 1.00 87.44 238 THR A CA 1
ATOM 1877 C C . THR A 1 238 ? -2.709 7.080 -14.987 1.00 87.44 238 THR A C 1
ATOM 1879 O O . THR A 1 238 ? -1.511 6.781 -15.076 1.00 87.44 238 THR A O 1
ATOM 1882 N N . PRO A 1 239 ? -3.554 6.959 -16.035 1.00 87.00 239 PRO A N 1
ATOM 1883 C CA . PRO A 1 239 ? -3.106 6.515 -17.356 1.00 87.00 239 PRO A CA 1
ATOM 1884 C C . PRO A 1 239 ? -2.005 7.406 -17.944 1.00 87.00 239 PRO A C 1
ATOM 1886 O O . PRO A 1 239 ? -0.995 6.907 -18.437 1.00 87.00 239 PRO A O 1
ATOM 1889 N N . GLU A 1 240 ? -2.125 8.728 -17.817 1.00 89.00 240 GLU A N 1
ATOM 1890 C CA . GLU A 1 240 ? -1.137 9.691 -18.310 1.00 89.00 240 GLU A CA 1
ATOM 1891 C C . GLU A 1 240 ? 0.206 9.548 -17.584 1.00 89.00 240 GLU A C 1
ATOM 1893 O O . GLU A 1 240 ? 1.267 9.598 -18.208 1.00 89.00 240 GLU A O 1
ATOM 1898 N N . ARG A 1 241 ? 0.185 9.319 -16.264 1.00 89.75 241 ARG A N 1
ATOM 1899 C CA . ARG A 1 241 ? 1.406 9.059 -15.481 1.00 89.75 241 ARG A CA 1
ATOM 1900 C C . ARG A 1 241 ? 2.052 7.725 -15.850 1.00 89.75 241 ARG A C 1
ATOM 1902 O O . ARG A 1 241 ? 3.281 7.638 -15.863 1.00 89.75 241 ARG A O 1
ATOM 1909 N N . LEU A 1 242 ? 1.252 6.697 -16.140 1.00 92.00 242 LEU A N 1
ATOM 1910 C CA . LEU A 1 242 ? 1.754 5.402 -16.598 1.00 92.00 242 LEU A CA 1
ATOM 1911 C C . LEU A 1 242 ? 2.422 5.531 -17.973 1.00 92.00 242 LEU A C 1
ATOM 1913 O O . LEU A 1 242 ? 3.534 5.033 -18.154 1.00 92.00 242 LEU A O 1
ATOM 1917 N N . LEU A 1 243 ? 1.797 6.261 -18.902 1.00 89.94 243 LEU A N 1
ATOM 1918 C CA . LEU A 1 243 ? 2.375 6.573 -20.210 1.00 89.94 243 LEU A CA 1
ATOM 1919 C C . LEU A 1 243 ? 3.689 7.351 -20.073 1.00 89.94 243 LEU A C 1
ATOM 1921 O O . LEU A 1 243 ? 4.690 6.952 -20.661 1.00 89.94 243 LEU A O 1
ATOM 1925 N N . ALA A 1 244 ? 3.738 8.380 -19.223 1.00 90.75 244 ALA A N 1
ATOM 1926 C CA . ALA A 1 244 ? 4.964 9.141 -18.977 1.00 90.75 244 ALA A CA 1
ATOM 1927 C C . ALA A 1 244 ? 6.107 8.265 -18.424 1.00 90.75 244 ALA A C 1
ATOM 1929 O O . ALA A 1 244 ? 7.261 8.392 -18.846 1.00 90.75 244 ALA A O 1
ATOM 1930 N N . LEU A 1 245 ? 5.801 7.337 -17.508 1.00 92.69 245 LEU A N 1
ATOM 1931 C CA . LEU A 1 245 ? 6.775 6.363 -17.009 1.00 92.69 245 LEU A CA 1
ATOM 1932 C C . LEU A 1 245 ? 7.243 5.407 -18.118 1.00 92.69 245 LEU A C 1
ATOM 1934 O O . LEU A 1 245 ? 8.438 5.097 -18.201 1.00 92.69 245 LEU A O 1
ATOM 1938 N N . ALA A 1 246 ? 6.323 4.937 -18.961 1.00 90.75 246 ALA A N 1
ATOM 1939 C CA . ALA A 1 246 ? 6.631 4.052 -20.079 1.00 90.75 246 ALA A CA 1
ATOM 1940 C C . ALA A 1 246 ? 7.529 4.748 -21.112 1.00 90.75 246 ALA A C 1
ATOM 1942 O O . ALA A 1 246 ? 8.545 4.181 -21.517 1.00 90.75 246 ALA A O 1
ATOM 1943 N N . ASP A 1 247 ? 7.216 5.990 -21.480 1.00 90.94 247 ASP A N 1
ATOM 1944 C CA . ASP A 1 247 ? 8.016 6.803 -22.397 1.00 90.94 247 ASP A CA 1
ATOM 1945 C C . ASP A 1 247 ? 9.411 7.050 -21.832 1.00 90.94 247 ASP A C 1
ATOM 1947 O O . ASP A 1 247 ? 10.416 6.834 -22.520 1.00 90.94 247 ASP A O 1
ATOM 1951 N N . ARG A 1 248 ? 9.506 7.394 -20.538 1.00 92.38 248 ARG A N 1
ATOM 1952 C CA . ARG A 1 248 ? 10.809 7.556 -19.892 1.00 92.38 248 ARG A CA 1
ATOM 1953 C C . ARG A 1 248 ? 11.625 6.272 -19.934 1.00 92.38 248 ARG A C 1
ATOM 1955 O O . ARG A 1 248 ? 12.829 6.335 -20.179 1.00 92.38 248 ARG A O 1
ATOM 1962 N N . SER A 1 249 ? 10.995 5.131 -19.676 1.00 88.75 249 SER A N 1
ATOM 1963 C CA . SER A 1 249 ? 11.676 3.835 -19.633 1.00 88.75 249 SER A CA 1
ATOM 1964 C C . SER A 1 249 ? 12.148 3.376 -21.019 1.00 88.75 249 SER A C 1
ATOM 1966 O O . SER A 1 249 ? 13.108 2.615 -21.114 1.00 88.75 249 SER A O 1
ATOM 1968 N N . LYS A 1 250 ? 11.516 3.862 -22.097 1.00 89.38 250 LYS A N 1
ATOM 1969 C CA . LYS A 1 250 ? 11.864 3.533 -23.488 1.00 89.38 250 LYS A CA 1
ATOM 1970 C C . LYS A 1 250 ? 12.952 4.424 -24.092 1.00 89.38 250 LYS A C 1
ATOM 1972 O O . LYS A 1 250 ? 13.616 3.968 -25.018 1.00 89.38 250 LYS A O 1
ATOM 1977 N N . LEU A 1 251 ? 13.161 5.642 -23.578 1.00 90.44 251 LEU A N 1
ATOM 1978 C CA . LEU A 1 251 ? 14.076 6.647 -24.151 1.00 90.44 251 LEU A CA 1
ATOM 1979 C C . LEU A 1 251 ? 15.478 6.102 -24.499 1.00 90.44 251 LEU A C 1
ATOM 1981 O O . LEU A 1 251 ? 16.026 6.451 -25.541 1.00 90.44 251 LEU A O 1
ATOM 1985 N N . HIS A 1 252 ? 16.030 5.239 -23.642 1.00 90.75 252 HIS A N 1
ATOM 1986 C CA . HIS A 1 252 ? 17.317 4.552 -23.833 1.00 90.75 252 HIS A CA 1
ATOM 1987 C C . HIS A 1 252 ? 17.171 3.029 -23.687 1.00 90.75 252 HIS A C 1
ATOM 1989 O O . HIS A 1 252 ? 18.035 2.338 -23.147 1.00 90.75 252 HIS A O 1
ATOM 1995 N N . GLY A 1 253 ? 16.029 2.484 -24.120 1.00 85.81 253 GLY A N 1
ATOM 1996 C CA . GLY A 1 253 ? 15.723 1.058 -23.977 1.00 85.81 253 GLY A CA 1
ATOM 1997 C C . GLY A 1 253 ? 16.730 0.139 -24.684 1.00 85.81 253 GLY A C 1
ATOM 1998 O O . GLY A 1 253 ? 16.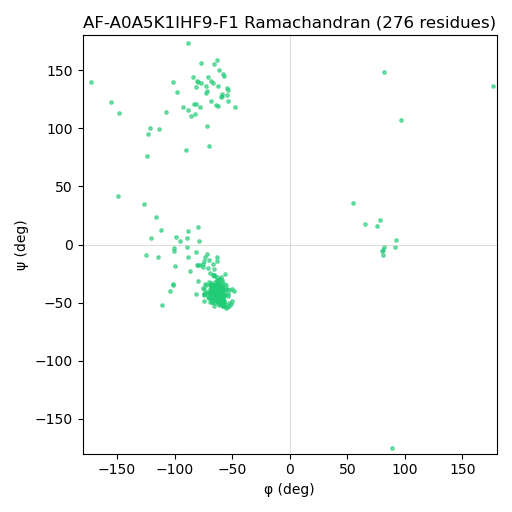976 -0.979 -24.226 1.00 85.81 253 GLY A O 1
ATOM 1999 N N . ASP A 1 254 ? 17.361 0.623 -25.755 1.00 88.81 254 ASP A N 1
ATOM 2000 C CA . ASP A 1 254 ? 18.418 -0.056 -26.506 1.00 88.81 254 ASP A CA 1
ATOM 2001 C C . ASP A 1 254 ? 19.652 -0.367 -25.643 1.00 88.81 254 ASP A C 1
ATOM 2003 O O . ASP A 1 254 ? 20.237 -1.444 -25.782 1.00 88.81 254 ASP A O 1
ATOM 2007 N N . TRP A 1 255 ? 19.983 0.492 -24.672 1.00 89.25 255 TRP A N 1
ATOM 2008 C CA . TRP A 1 255 ? 21.096 0.271 -23.737 1.00 89.25 255 TRP A CA 1
ATOM 2009 C C . TRP A 1 255 ? 20.879 -0.975 -22.869 1.00 89.25 255 TRP A C 1
ATOM 2011 O O . TRP A 1 255 ? 21.824 -1.674 -22.497 1.00 89.25 255 TRP A O 1
ATOM 2021 N N . TYR A 1 256 ? 19.618 -1.299 -22.576 1.00 87.12 256 TYR A N 1
ATOM 2022 C CA . TYR A 1 256 ? 19.238 -2.411 -21.706 1.00 87.12 256 TYR A CA 1
ATOM 2023 C C . TYR A 1 256 ? 18.802 -3.663 -22.468 1.00 87.12 256 TYR A C 1
ATOM 2025 O O . TYR A 1 256 ? 18.549 -4.686 -21.830 1.00 87.12 256 TYR A O 1
ATOM 2033 N N . ALA A 1 257 ? 18.744 -3.630 -23.804 1.00 85.75 257 ALA A N 1
ATOM 2034 C CA . ALA A 1 257 ? 18.176 -4.701 -24.628 1.00 85.75 257 ALA A CA 1
ATOM 2035 C C . ALA A 1 257 ? 18.835 -6.075 -24.393 1.00 85.75 257 ALA A C 1
ATOM 2037 O O . ALA A 1 257 ? 18.166 -7.109 -24.411 1.00 85.75 257 ALA A O 1
ATOM 2038 N N . SER A 1 258 ? 20.140 -6.094 -24.102 1.00 85.19 258 SER A N 1
ATOM 2039 C CA . SER A 1 258 ? 20.883 -7.322 -23.783 1.00 85.19 258 SER A CA 1
ATOM 2040 C C . SER A 1 258 ? 20.605 -7.863 -22.369 1.00 85.19 258 SER A C 1
ATOM 2042 O O . SER A 1 258 ? 20.827 -9.046 -22.093 1.00 85.19 258 SER A O 1
ATOM 2044 N N . ASN A 1 259 ? 20.076 -7.036 -21.460 1.00 84.75 259 ASN A N 1
ATOM 2045 C CA . ASN A 1 259 ? 19.753 -7.418 -20.091 1.00 84.75 259 ASN A CA 1
ATOM 2046 C C . ASN A 1 259 ? 18.315 -7.940 -19.983 1.00 84.75 259 ASN A C 1
ATOM 2048 O O . ASN A 1 259 ? 17.395 -7.253 -19.533 1.00 84.75 259 ASN A O 1
ATOM 2052 N N . THR A 1 260 ? 18.152 -9.216 -20.332 1.00 85.62 260 THR A N 1
ATOM 2053 C CA . THR A 1 260 ? 16.854 -9.913 -20.321 1.00 85.62 260 THR A CA 1
ATOM 2054 C C . THR A 1 260 ? 16.131 -9.880 -18.972 1.00 85.62 260 THR A C 1
ATOM 2056 O O . THR A 1 260 ? 14.905 -9.988 -18.925 1.00 85.62 260 THR A O 1
ATOM 2059 N N . VAL A 1 261 ? 16.846 -9.738 -17.849 1.00 84.56 261 VAL A N 1
ATOM 2060 C CA . VAL A 1 261 ? 16.221 -9.674 -16.521 1.00 84.56 261 VAL A CA 1
ATOM 2061 C C . VAL A 1 261 ? 15.558 -8.322 -16.297 1.00 84.56 261 VAL A C 1
ATOM 2063 O O . VAL A 1 261 ? 14.434 -8.289 -15.792 1.00 84.56 261 VAL A O 1
ATOM 2066 N N . ILE A 1 262 ? 16.229 -7.228 -16.667 1.00 83.88 262 ILE A N 1
ATOM 2067 C CA . ILE A 1 262 ? 15.676 -5.874 -16.559 1.00 83.88 262 ILE A CA 1
ATOM 2068 C C . ILE A 1 262 ? 14.491 -5.730 -17.509 1.00 83.88 262 ILE A C 1
ATOM 2070 O O . ILE A 1 262 ? 13.398 -5.424 -17.036 1.00 83.88 262 ILE A O 1
ATOM 2074 N N . THR A 1 263 ? 14.667 -6.051 -18.795 1.00 87.19 263 THR A N 1
ATOM 2075 C CA . THR A 1 263 ? 13.610 -5.902 -19.811 1.00 87.19 263 THR A CA 1
ATOM 2076 C C . THR A 1 263 ? 12.374 -6.723 -19.458 1.00 87.19 263 THR A C 1
ATOM 2078 O O . THR A 1 263 ? 11.297 -6.174 -19.270 1.00 87.19 263 THR A O 1
ATOM 2081 N N . SER A 1 264 ? 12.529 -8.018 -19.166 1.00 89.81 264 SER A N 1
ATOM 2082 C CA . SER A 1 264 ? 11.375 -8.847 -18.789 1.00 89.81 264 SER A CA 1
ATOM 2083 C C . SER A 1 264 ? 10.723 -8.447 -17.459 1.00 89.81 264 SER A C 1
ATOM 2085 O O . SER A 1 264 ? 9.605 -8.875 -17.173 1.00 89.81 264 SER A O 1
ATOM 2087 N N . SER A 1 265 ? 11.428 -7.738 -16.568 1.00 89.50 265 SER A N 1
ATOM 2088 C CA . SER A 1 265 ? 10.842 -7.226 -15.320 1.00 89.50 265 SER A CA 1
ATOM 2089 C C . SER A 1 265 ? 10.070 -5.941 -15.567 1.00 89.50 265 SER A C 1
ATOM 2091 O O . SER A 1 265 ? 8.963 -5.825 -15.053 1.00 89.50 265 SER A O 1
ATOM 2093 N N . HIS A 1 266 ? 10.621 -5.043 -16.383 1.00 89.31 266 HIS A N 1
ATOM 2094 C CA . HIS A 1 266 ? 9.928 -3.868 -16.891 1.00 89.31 266 HIS A CA 1
ATOM 2095 C C . HIS A 1 266 ? 8.622 -4.268 -17.591 1.00 89.31 266 HIS A C 1
ATOM 2097 O O . HIS A 1 266 ? 7.560 -3.838 -17.158 1.00 89.31 266 HIS A O 1
ATOM 2103 N N . ASP A 1 267 ? 8.673 -5.188 -18.557 1.00 90.81 267 ASP A N 1
ATOM 2104 C CA . ASP A 1 267 ? 7.493 -5.604 -19.331 1.00 90.81 267 ASP A CA 1
ATOM 2105 C C . ASP A 1 267 ? 6.420 -6.255 -18.454 1.00 90.81 267 ASP A C 1
ATOM 2107 O O . ASP A 1 267 ? 5.223 -6.054 -18.645 1.00 90.81 267 ASP A O 1
ATOM 2111 N N . PHE A 1 268 ? 6.844 -7.035 -17.454 1.00 93.44 268 PHE A N 1
ATOM 2112 C CA . PHE A 1 268 ? 5.915 -7.613 -16.489 1.00 93.44 268 PHE A CA 1
ATOM 2113 C C . PHE A 1 268 ? 5.223 -6.531 -15.655 1.00 93.44 268 PHE A C 1
ATOM 2115 O O . PHE A 1 268 ? 4.021 -6.620 -15.437 1.00 93.44 268 PHE A O 1
ATOM 2122 N N . ILE A 1 269 ? 5.976 -5.543 -15.164 1.00 93.50 269 ILE A N 1
ATOM 2123 C CA . ILE A 1 269 ? 5.433 -4.449 -14.353 1.00 93.50 269 ILE A CA 1
ATOM 2124 C C . ILE A 1 269 ? 4.489 -3.583 -15.192 1.00 93.50 269 ILE A C 1
ATOM 2126 O O . ILE A 1 269 ? 3.383 -3.316 -14.732 1.00 93.50 269 ILE A O 1
ATOM 2130 N N . ALA A 1 270 ? 4.892 -3.210 -16.411 1.00 92.88 270 ALA A N 1
ATOM 2131 C CA . ALA A 1 270 ? 4.075 -2.434 -17.342 1.00 92.88 270 ALA A CA 1
ATOM 2132 C C . ALA A 1 270 ? 2.731 -3.126 -17.585 1.00 92.88 270 ALA A C 1
ATOM 2134 O O . ALA A 1 270 ? 1.695 -2.573 -17.240 1.00 92.88 270 ALA A O 1
ATOM 2135 N N . ARG A 1 271 ? 2.754 -4.400 -17.996 1.00 94.56 271 ARG A N 1
ATOM 2136 C CA . ARG A 1 271 ? 1.532 -5.173 -18.250 1.00 94.56 271 ARG A CA 1
ATOM 2137 C C . ARG A 1 271 ? 0.645 -5.343 -17.009 1.00 94.56 271 ARG A C 1
ATOM 2139 O O . ARG A 1 271 ? -0.565 -5.483 -17.133 1.00 94.56 271 ARG A O 1
ATOM 2146 N N . VAL A 1 272 ? 1.231 -5.392 -15.811 1.00 95.81 272 VAL A N 1
ATOM 2147 C CA . VAL A 1 272 ? 0.466 -5.453 -14.554 1.00 95.81 272 VAL A CA 1
ATOM 2148 C C . VAL A 1 272 ? -0.242 -4.132 -14.263 1.00 95.81 272 VAL A C 1
ATOM 2150 O O . VAL A 1 272 ? -1.393 -4.159 -13.842 1.00 95.81 272 VAL A O 1
ATOM 2153 N N . PHE A 1 273 ? 0.436 -3.001 -14.457 1.00 95.19 273 PHE A N 1
ATOM 2154 C CA . PHE A 1 273 ? -0.173 -1.692 -14.249 1.00 95.19 273 PHE A CA 1
ATOM 2155 C C . PHE A 1 273 ? -1.199 -1.376 -15.339 1.00 95.19 273 PHE A C 1
ATOM 2157 O O . PHE A 1 273 ? -2.307 -1.011 -14.980 1.00 95.19 273 PHE A O 1
ATOM 2164 N N . GLU A 1 274 ? -0.892 -1.614 -16.616 1.00 93.00 274 GLU A N 1
ATOM 2165 C CA . GLU A 1 274 ? -1.842 -1.476 -17.735 1.00 93.00 274 GLU A CA 1
ATOM 2166 C C . GLU A 1 274 ? -3.143 -2.235 -17.440 1.00 93.00 274 GLU A C 1
ATOM 2168 O O . GLU A 1 274 ? -4.216 -1.652 -17.429 1.00 93.00 274 GLU A O 1
ATOM 2173 N N . ALA A 1 275 ? -3.057 -3.510 -17.051 1.00 93.50 275 ALA A N 1
ATOM 2174 C CA . ALA A 1 275 ? -4.247 -4.334 -16.834 1.00 93.50 275 ALA A CA 1
ATOM 2175 C C . ALA A 1 275 ? -5.147 -3.914 -15.652 1.00 93.50 275 ALA A C 1
ATOM 2177 O O . ALA A 1 275 ? -6.265 -4.419 -15.548 1.00 93.50 275 ALA A O 1
ATOM 2178 N N . TRP A 1 276 ? -4.659 -3.092 -14.720 1.00 92.94 276 TRP A N 1
ATOM 2179 C CA . TRP A 1 276 ? -5.378 -2.757 -13.481 1.00 92.94 276 TRP A CA 1
ATOM 2180 C C . TRP A 1 276 ? -5.584 -1.260 -13.251 1.00 92.94 276 TRP A C 1
ATOM 2182 O O . TRP A 1 276 ? -6.287 -0.899 -12.305 1.00 92.94 276 TRP A O 1
ATOM 2192 N N . LEU A 1 277 ? -4.959 -0.409 -14.067 1.00 88.56 277 LEU A N 1
ATOM 2193 C CA . LEU A 1 277 ? -5.088 1.048 -14.015 1.00 88.56 277 LEU A CA 1
ATOM 2194 C C . LEU A 1 277 ? -5.761 1.629 -15.273 1.00 88.56 277 LEU A C 1
ATOM 2196 O O . LEU A 1 277 ? -6.093 2.813 -15.248 1.00 88.56 277 LEU A O 1
ATOM 2200 N N . GLU A 1 278 ? -5.948 0.836 -16.335 1.00 68.06 278 GLU A N 1
ATOM 2201 C CA . GLU A 1 278 ? 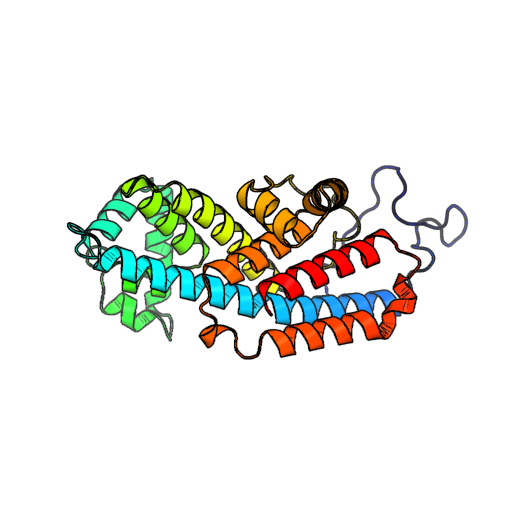-6.878 1.129 -17.445 1.00 68.06 278 GLU A CA 1
ATOM 2202 C C . GLU A 1 278 ? -8.333 0.798 -17.065 1.00 68.06 278 GLU A C 1
ATOM 2204 O O . GLU A 1 278 ? -9.233 1.579 -17.449 1.00 68.06 278 GLU A O 1
#

Organism: NCBI:txid74426

Nearest PDB structures (foldseek):
  8f6q-assembly1_A  TM=1.989E-01  e=9.319E+00  synthetic construct
  8kh5-assembly1_A  TM=1.717E-01  e=7.853E+00  Homo sapiens

Foldseek 3Di:
DVVVPDDDDDDDDDDFPQPPDDPRGRPGPLDDPVNVVLLLVLQLLVLVLLQVLLVLLLVLVLVVVVVCLVPDPPRPQQVLLLVLLVPDDPVVNCVLVVLLVVCCPPPPLNVLCVVAPSNRDGNSNSSVSDDLVVVLSSQCSVCVVVVPPVSVLLSVLSVLSSVSNCCSVVVPRLLPQLLHQPPPDADDQDPVLVVVCVVLPDDPVLCVVQSRRSSLSSLLSSLVSSLVRHDLVNLPCSVVSLVVSVCSCVPPVVSCVVVCSSVSSVVSSSSSNVVRSD

Radius of gyration: 21.83 Å; Cα contacts (8 Å, |Δi|>4): 246; chains: 1; bounding box: 69×43×53 Å

Secondary structure (DSSP, 8-state):
-TTS------S---SS-B--SSTTTTSBTT--HHHHHHHHHHHHHHHHHHHHHHHHHHHHHHHHHHHHHHHSTT--SSHHHHHHHHHS-HHHHHHHHHHHHHGGG-TTTHHHHHHS-GGG--HHHHHHHS-HHHHHHHHHHHHHHTT-HHHHHHHHHHHHHHHHHHHHHTT--SSTTSS--TTSPPPP--HHHHHHHHHTT--HHHHHHHTTSHHHHHHHHHHHHHHHHS-GGG-TTHHHHHHHHHHHHHTTHHHHTT-HHHHHHHHHHHHHHHHHH-

pLDDT: mean 86.46, std 17.73, range [21.19, 98.69]